Protein AF-0000000074486900 (afdb_homodimer)

Foldseek 3Di:
DPPPPQDDVVVLVVVLVVVVVVLVLVLLQLNDDLVNLVLNLLQADQQEWEAEQVGDIDDSVRSSVVSVVCSVPPHRANFKDKDWDDKDWPDDDSFKTKIWTWIWIDGPPDDDIWIKIKMWMWGAACVGPSRIHTRYMYIHTDDPVVVVVVD/DPPPDQDDVVVLVVVLVVVVVVLVLVLLQLNDDLVNLVLNLQQADQQEWEAEQVGDIDDSVRSSVVSVVCSVPPHRANFKDKDWDDKDWPDDDSFKTKIWTWIWIDGPPDDDIWIKIKMWMWGAACVGPSRIHTRYMYIHTDDPVVVVVPD

pLDDT: mean 90.7, std 12.16, range [39.34, 98.75]

Structure (mmCIF, N/CA/C/O backbone):
data_AF-0000000074486900-model_v1
#
loop_
_entity.id
_entity.type
_entity.pdbx_description
1 polymer 'SnoaL-like domain-containing protein'
#
loop_
_atom_site.group_PDB
_atom_site.id
_atom_site.type_symbol
_atom_site.label_atom_id
_atom_site.label_alt_id
_atom_site.label_comp_id
_atom_site.label_asym_id
_atom_site.label_entity_id
_atom_site.label_seq_id
_atom_site.pdbx_PDB_ins_code
_atom_site.Cartn_x
_atom_site.Cartn_y
_atom_site.Cartn_z
_atom_site.occupancy
_atom_site.B_iso_or_equiv
_atom_site.auth_seq_id
_atom_site.auth_comp_id
_atom_site.auth_asym_id
_atom_site.auth_atom_id
_atom_site.pdbx_PDB_model_num
ATOM 1 N N . MET A 1 1 ? 38.562 15.047 12.625 1 39.34 1 MET A N 1
ATOM 2 C CA . MET A 1 1 ? 37.531 15.008 11.578 1 39.34 1 MET A CA 1
ATOM 3 C C . MET A 1 1 ? 36.188 14.57 12.148 1 39.34 1 MET A C 1
ATOM 5 O O . MET A 1 1 ? 36.094 13.5 12.758 1 39.34 1 MET A O 1
ATOM 9 N N . THR A 1 2 ? 35.344 15.367 12.789 1 49.06 2 THR A N 1
ATOM 10 C CA . THR A 1 2 ? 34.125 15.062 13.531 1 49.06 2 THR A CA 1
ATOM 11 C C . THR A 1 2 ? 33.219 14.141 12.727 1 49.06 2 THR A C 1
ATOM 13 O O . THR A 1 2 ? 32.875 14.453 11.586 1 49.06 2 THR A O 1
ATOM 16 N N . THR A 1 3 ? 33.344 12.906 12.758 1 55.06 3 THR A N 1
ATOM 17 C CA . THR A 1 3 ? 32.688 11.906 11.953 1 55.06 3 THR A CA 1
ATOM 18 C C . THR A 1 3 ? 31.156 12.117 11.992 1 55.06 3 THR A C 1
ATOM 20 O O . THR A 1 3 ? 30.562 12.109 13.062 1 55.06 3 THR A O 1
ATOM 23 N N . ALA A 1 4 ? 30.625 12.992 11.172 1 65.25 4 ALA A N 1
ATOM 24 C CA . ALA A 1 4 ? 29.219 13.344 11.062 1 65.25 4 ALA A CA 1
ATOM 25 C C . ALA A 1 4 ? 28.328 12.109 11.227 1 65.25 4 ALA A C 1
ATOM 27 O O . ALA A 1 4 ? 28.703 11.008 10.812 1 65.25 4 ALA A O 1
ATOM 28 N N . LYS A 1 5 ? 27.578 12.078 12.203 1 76.5 5 LYS A N 1
ATOM 29 C CA . LYS A 1 5 ? 26.641 10.992 12.484 1 76.5 5 LYS A CA 1
ATOM 30 C C . LYS A 1 5 ? 25.938 10.539 11.211 1 76.5 5 LYS A C 1
ATOM 32 O O . LYS A 1 5 ? 25.484 11.367 10.414 1 76.5 5 LYS A O 1
ATOM 37 N N . PRO A 1 6 ? 26.125 9.219 10.891 1 88.25 6 PRO A N 1
ATOM 38 C CA . PRO A 1 6 ? 25.453 8.734 9.68 1 88.25 6 PRO A CA 1
ATOM 39 C C . PRO A 1 6 ? 23.984 9.18 9.609 1 88.25 6 PRO A C 1
ATOM 41 O O . PRO A 1 6 ? 23.344 9.367 10.641 1 88.25 6 PRO A O 1
ATOM 44 N N . PHE A 1 7 ? 23.594 9.602 8.492 1 94.81 7 PHE A N 1
ATOM 45 C CA . PHE A 1 7 ? 22.219 10.008 8.266 1 94.81 7 PHE A CA 1
ATOM 46 C C . PHE A 1 7 ? 21.25 8.891 8.664 1 94.81 7 PHE A C 1
ATOM 48 O O . PHE A 1 7 ? 21.391 7.762 8.195 1 94.81 7 PHE A O 1
ATOM 55 N N . ASP A 1 8 ? 20.344 9.117 9.602 1 97.38 8 ASP A N 1
ATOM 56 C CA . ASP A 1 8 ? 19.312 8.18 10.039 1 97.38 8 ASP A CA 1
ATOM 57 C C . ASP A 1 8 ? 18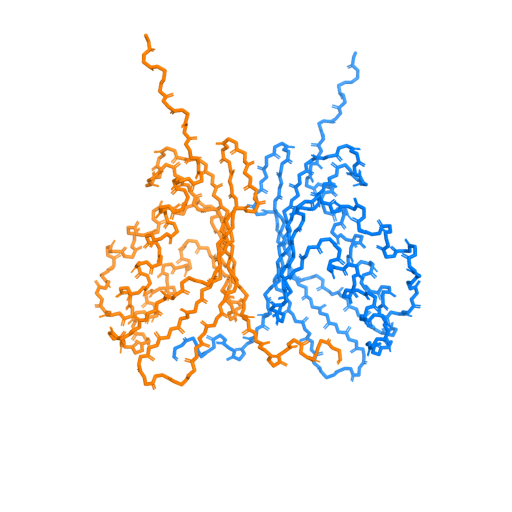.031 8.336 9.227 1 97.38 8 ASP A C 1
ATOM 59 O O . ASP A 1 8 ? 17.156 9.125 9.586 1 97.38 8 ASP A O 1
ATOM 63 N N . ILE A 1 9 ? 17.922 7.605 8.219 1 97.94 9 ILE A N 1
ATOM 64 C CA . ILE A 1 9 ? 16.844 7.77 7.258 1 97.94 9 ILE A CA 1
ATOM 65 C C . ILE A 1 9 ? 15.508 7.457 7.93 1 97.94 9 ILE A C 1
ATOM 67 O O . ILE A 1 9 ? 14.484 8.07 7.609 1 97.94 9 ILE A O 1
ATOM 71 N N . VAL A 1 10 ? 15.461 6.543 8.875 1 98.44 10 VAL A N 1
ATOM 72 C CA . VAL A 1 10 ? 14.227 6.148 9.539 1 98.44 10 VAL A CA 1
ATOM 73 C C . VAL A 1 10 ? 13.734 7.285 10.43 1 98.44 10 VAL A C 1
ATOM 75 O O . VAL A 1 10 ? 12.547 7.621 10.422 1 98.44 10 VAL A O 1
ATOM 78 N N . ALA A 1 11 ? 14.633 7.875 11.102 1 98.44 11 ALA A N 1
ATOM 79 C CA . ALA A 1 11 ? 14.258 9 11.953 1 98.44 11 ALA A CA 1
ATOM 80 C C . ALA A 1 11 ? 13.727 10.164 11.125 1 98.44 11 ALA A C 1
ATOM 82 O O . ALA A 1 11 ? 12.734 10.797 11.492 1 98.44 11 ALA A O 1
ATOM 83 N N . ALA A 1 12 ? 14.383 10.422 10.055 1 98.62 12 ALA A N 1
ATOM 84 C CA . ALA A 1 12 ? 13.961 11.508 9.172 1 98.62 12 ALA A CA 1
ATOM 85 C C . ALA A 1 12 ? 12.594 11.219 8.555 1 98.62 12 ALA A C 1
ATOM 87 O O . ALA A 1 12 ? 11.734 12.102 8.5 1 98.62 12 ALA A O 1
ATOM 88 N N . ALA A 1 13 ? 12.414 9.992 8.102 1 98.69 13 ALA A N 1
ATOM 89 C CA . ALA A 1 13 ? 11.148 9.57 7.508 1 98.69 13 ALA A CA 1
ATOM 90 C C . ALA A 1 13 ? 10.008 9.648 8.523 1 98.69 13 ALA A C 1
ATOM 92 O O . ALA A 1 13 ? 8.914 10.109 8.195 1 98.69 13 ALA A O 1
ATOM 93 N N . ARG A 1 14 ? 10.289 9.188 9.719 1 98.75 14 ARG A N 1
ATOM 94 C CA . ARG A 1 14 ? 9.281 9.203 10.773 1 98.75 14 ARG A CA 1
ATOM 95 C C . ARG A 1 14 ? 8.875 10.633 11.117 1 98.75 14 ARG A C 1
ATOM 97 O O . ARG A 1 14 ? 7.691 10.914 11.305 1 98.75 14 ARG A O 1
ATOM 104 N N . LYS A 1 15 ? 9.836 11.453 11.172 1 98.62 15 LYS A N 1
ATOM 105 C CA . LYS A 1 15 ? 9.562 12.867 11.398 1 98.62 15 LYS A CA 1
ATOM 106 C C . LYS A 1 15 ? 8.633 13.43 10.328 1 98.62 15 LYS A C 1
ATOM 108 O O . LYS A 1 15 ? 7.664 14.125 10.641 1 98.62 15 LYS A O 1
ATOM 113 N N . ASP A 1 16 ? 8.938 13.148 9.125 1 98.56 16 ASP A N 1
ATOM 114 C CA . ASP A 1 16 ? 8.102 13.602 8.023 1 98.56 16 ASP A CA 1
ATOM 115 C C . ASP A 1 16 ? 6.684 13.039 8.133 1 98.56 16 ASP A C 1
ATOM 117 O O . ASP A 1 16 ? 5.703 13.766 7.957 1 98.56 16 ASP A O 1
ATOM 121 N N . GLN A 1 17 ? 6.555 11.766 8.422 1 98.56 17 GLN A N 1
ATOM 122 C CA . GLN A 1 17 ? 5.258 11.109 8.547 1 98.56 17 GLN A CA 1
ATOM 123 C C . GLN A 1 17 ? 4.406 11.766 9.625 1 98.56 17 GLN A C 1
ATOM 125 O O . GLN A 1 17 ? 3.211 11.992 9.43 1 98.56 17 GLN A O 1
ATOM 130 N N . LEU A 1 18 ? 4.992 12.055 10.711 1 98.38 18 LEU A N 1
ATOM 131 C CA . LEU A 1 18 ? 4.258 12.648 11.82 1 98.38 18 LEU A CA 1
ATOM 132 C C . LEU A 1 18 ? 3.854 14.086 11.484 1 98.38 18 LEU A C 1
ATOM 134 O O . LEU A 1 18 ? 2.771 14.531 11.875 1 98.38 18 LEU A O 1
ATOM 138 N N . LYS A 1 19 ? 4.711 14.797 10.766 1 97.62 19 LYS A N 1
ATOM 139 C CA . LYS A 1 19 ? 4.34 16.125 10.281 1 97.62 19 LYS A CA 1
ATOM 140 C C . LYS A 1 19 ? 3.129 16.047 9.359 1 97.62 19 LYS A C 1
ATOM 142 O O . LYS A 1 19 ? 2.238 16.891 9.422 1 97.62 19 LYS A O 1
ATOM 147 N N . MET A 1 20 ? 3.117 15.031 8.523 1 97.12 20 MET A N 1
ATOM 148 C CA . MET A 1 20 ? 1.999 14.867 7.598 1 97.12 20 MET A CA 1
ATOM 149 C C . MET A 1 20 ? 0.714 14.539 8.352 1 97.12 20 MET A C 1
ATOM 151 O O . MET A 1 20 ? -0.356 15.047 8.008 1 97.12 20 MET A O 1
ATOM 155 N N . ARG A 1 21 ? 0.861 13.758 9.367 1 96.88 21 ARG A N 1
ATOM 156 C CA . ARG A 1 21 ? -0.286 13.492 10.227 1 96.88 21 ARG A CA 1
ATOM 157 C C . ARG A 1 21 ? -0.834 14.781 10.828 1 96.88 21 ARG A C 1
ATOM 159 O O . ARG A 1 21 ? -2.039 15.039 10.766 1 96.88 21 ARG A O 1
ATOM 166 N N . ASP A 1 22 ? 0.027 15.547 11.359 1 95.81 22 ASP A N 1
ATOM 167 C CA . ASP A 1 22 ? -0.373 16.812 11.961 1 95.81 22 ASP A CA 1
ATOM 168 C C . ASP A 1 22 ? -0.986 17.75 10.922 1 95.81 22 ASP A C 1
ATOM 170 O O . ASP A 1 22 ? -1.922 18.484 11.227 1 95.81 22 ASP A O 1
ATOM 174 N N . PHE A 1 23 ? -0.41 17.719 9.781 1 96.69 23 PHE A N 1
ATOM 175 C CA . PHE A 1 23 ? -0.96 18.5 8.688 1 96.69 23 PHE A CA 1
ATOM 176 C C . PHE A 1 23 ? -2.422 18.156 8.445 1 96.69 23 PHE A C 1
ATOM 178 O O . PHE A 1 23 ? -3.279 19.031 8.375 1 96.69 23 PHE A O 1
ATOM 185 N N . TYR A 1 24 ? -2.762 16.875 8.328 1 94.69 24 TYR A N 1
ATOM 186 C CA . TYR A 1 24 ? -4.133 16.469 8.055 1 94.69 24 TYR A CA 1
ATOM 187 C C . TYR A 1 24 ? -5.051 16.797 9.219 1 94.69 24 TYR A C 1
ATOM 189 O O . TYR A 1 24 ? -6.207 17.172 9.023 1 94.69 24 TYR A O 1
ATOM 197 N N . LEU A 1 25 ? -4.566 16.609 10.422 1 93.69 25 LEU A N 1
ATOM 198 C CA . LEU A 1 25 ? -5.363 17.016 11.578 1 93.69 25 LEU A CA 1
ATOM 199 C C . LEU A 1 25 ? -5.695 18.5 11.516 1 93.69 25 LEU A C 1
ATOM 201 O O . LEU A 1 25 ? -6.82 18.906 11.812 1 93.69 25 LEU A O 1
ATOM 205 N N . GLY A 1 26 ? -4.711 19.312 11.102 1 93.38 26 GLY A N 1
ATOM 206 C CA . GLY A 1 26 ? -4.93 20.734 10.938 1 93.38 26 GLY A CA 1
ATOM 207 C C . GLY A 1 26 ? -5.902 21.062 9.82 1 93.38 26 GLY A C 1
ATOM 208 O O . GLY A 1 26 ? -6.648 22.047 9.906 1 93.38 26 GLY A O 1
ATOM 209 N N . LEU A 1 27 ? -5.867 20.25 8.766 1 92.31 27 LEU A N 1
ATOM 210 C CA . LEU A 1 27 ? -6.77 20.453 7.637 1 92.31 27 LEU A CA 1
ATOM 211 C C . LEU A 1 27 ? -8.227 20.375 8.086 1 92.31 27 LEU A C 1
ATOM 213 O O . LEU A 1 27 ? -9.039 21.234 7.727 1 92.31 27 LEU A O 1
ATOM 217 N N . PHE A 1 28 ? -8.516 19.422 8.938 1 86.69 28 PHE A N 1
ATOM 218 C CA . PHE A 1 28 ? -9.883 19.219 9.414 1 86.69 28 PHE A CA 1
ATOM 219 C C . PHE A 1 28 ? -10.273 20.297 10.414 1 86.69 28 PHE A C 1
ATOM 221 O O . PHE A 1 28 ? -11.461 20.531 10.648 1 86.69 28 PHE A O 1
ATOM 228 N N . LYS A 1 29 ? -9.305 20.938 10.945 1 85.56 29 LYS A N 1
ATOM 229 C CA . LYS A 1 29 ? -9.586 22.016 11.891 1 85.56 29 LYS A CA 1
ATOM 230 C C . LYS A 1 29 ? -9.734 23.344 11.172 1 85.56 29 LYS A C 1
ATOM 232 O O . LYS A 1 29 ? -10.094 24.344 11.789 1 85.56 29 LYS A O 1
ATOM 237 N N . GLY A 1 30 ? -9.484 23.391 9.82 1 81.31 30 GLY A N 1
ATOM 238 C CA . GLY A 1 30 ? -9.719 24.578 9.008 1 81.31 30 GLY A CA 1
ATOM 239 C C . GLY A 1 30 ? -8.586 25.578 9.078 1 81.31 30 GLY A C 1
ATOM 240 O O . GLY A 1 30 ? -8.781 26.766 8.781 1 81.31 30 GLY A O 1
ATOM 241 N N . VAL A 1 31 ? -7.383 25.125 9.344 1 78.31 31 VAL A N 1
ATOM 242 C CA . VAL A 1 31 ? -6.324 26.094 9.609 1 78.31 31 VAL A CA 1
ATOM 243 C C . VAL A 1 31 ? -5.367 26.156 8.414 1 78.31 31 VAL A C 1
ATOM 245 O O . VAL A 1 31 ? -4.387 26.891 8.43 1 78.31 31 VAL A O 1
ATOM 248 N N . HIS A 1 32 ? -5.738 25.562 7.266 1 86.12 32 HIS A N 1
ATOM 249 C CA . HIS A 1 32 ? -4.723 25.438 6.227 1 86.12 32 HIS A CA 1
ATOM 250 C C . HIS A 1 32 ? -4.988 26.406 5.074 1 86.12 32 HIS A C 1
ATOM 252 O O . HIS A 1 32 ? -5.977 26.25 4.352 1 86.12 32 HIS A O 1
ATOM 258 N N . SER A 1 33 ? -4.047 27.359 4.988 1 93.25 33 SER A N 1
ATOM 259 C CA . SER A 1 33 ? -4.012 28.188 3.785 1 93.25 33 SER A CA 1
ATOM 260 C C . SER A 1 33 ? -3.396 27.422 2.611 1 93.25 33 SER A C 1
ATOM 262 O O . SER A 1 33 ? -2.904 26.312 2.777 1 93.25 33 SER A O 1
ATOM 264 N N . ASP A 1 34 ? -3.404 28.047 1.409 1 95.19 34 ASP A N 1
ATOM 265 C CA . ASP A 1 34 ? -2.75 27.453 0.243 1 95.19 34 ASP A CA 1
ATOM 266 C C . ASP A 1 34 ? -1.25 27.297 0.481 1 95.19 34 ASP A C 1
ATOM 268 O O . ASP A 1 34 ? -0.655 26.297 0.055 1 95.19 34 ASP A O 1
ATOM 272 N N . GLU A 1 35 ? -0.706 28.234 1.159 1 96.06 35 GLU A N 1
ATOM 273 C CA . GLU A 1 35 ? 0.729 28.188 1.43 1 96.06 35 GLU A CA 1
ATOM 274 C C . GLU A 1 35 ? 1.095 27 2.303 1 96.06 35 GLU A C 1
ATOM 276 O O . GLU A 1 35 ? 2.139 26.375 2.104 1 96.06 35 GLU A O 1
ATOM 281 N N . VAL A 1 36 ? 0.256 26.734 3.293 1 96.31 36 VAL A N 1
ATOM 282 C CA . VAL A 1 36 ? 0.497 25.594 4.184 1 96.31 36 VAL A CA 1
ATOM 283 C C . VAL A 1 36 ? 0.421 24.297 3.395 1 96.31 36 VAL A C 1
ATOM 285 O O . VAL A 1 36 ? 1.237 23.391 3.596 1 96.31 36 VAL A O 1
ATOM 288 N N . ILE A 1 37 ? -0.511 24.203 2.453 1 97.38 37 ILE A N 1
ATOM 289 C CA . ILE A 1 37 ? -0.686 23.016 1.629 1 97.38 37 ILE A CA 1
ATOM 290 C C . ILE A 1 37 ? 0.529 22.828 0.721 1 97.38 37 ILE A C 1
ATOM 292 O O . ILE A 1 37 ? 1.08 21.734 0.624 1 97.38 37 ILE A O 1
ATOM 296 N N . LEU A 1 38 ? 0.959 23.891 0.077 1 97.31 38 LEU A N 1
ATOM 297 C CA . LEU A 1 38 ? 2.098 23.828 -0.832 1 97.31 38 LEU A CA 1
ATOM 298 C C . LEU A 1 38 ? 3.379 23.484 -0.078 1 97.31 38 LEU A C 1
ATOM 300 O O . LEU A 1 38 ? 4.23 22.766 -0.594 1 97.31 38 LEU A O 1
ATOM 304 N N . GLU A 1 39 ? 3.502 24.031 1.141 1 96.81 39 GLU A N 1
ATOM 305 C CA . GLU A 1 39 ? 4.668 23.719 1.964 1 96.81 39 GLU A CA 1
ATOM 306 C C . GLU A 1 39 ? 4.723 22.234 2.293 1 96.81 39 GLU A C 1
ATOM 308 O O . GLU A 1 39 ? 5.793 21.625 2.23 1 96.81 39 GLU A O 1
ATOM 313 N N . ALA A 1 40 ? 3.605 21.641 2.656 1 97.38 40 ALA A N 1
ATOM 314 C CA . ALA A 1 40 ? 3.547 20.219 2.969 1 97.38 40 ALA A CA 1
ATOM 315 C C . ALA A 1 40 ? 3.916 19.375 1.752 1 97.38 40 ALA A C 1
ATOM 317 O O . ALA A 1 40 ? 4.559 18.328 1.885 1 97.38 40 ALA A O 1
ATOM 318 N N . ALA A 1 41 ? 3.592 19.844 0.547 1 98 41 ALA A N 1
ATOM 319 C CA . ALA A 1 41 ? 3.818 19.078 -0.682 1 98 41 ALA A CA 1
ATOM 320 C C . ALA A 1 41 ? 5.297 19.078 -1.058 1 98 41 ALA A C 1
ATOM 322 O O . ALA A 1 41 ? 5.727 18.297 -1.909 1 98 41 ALA A O 1
ATOM 323 N N . LYS A 1 42 ? 6.125 19.906 -0.409 1 97.88 42 LYS A N 1
ATOM 324 C CA . LYS A 1 42 ? 7.543 20.016 -0.745 1 97.88 42 LYS A CA 1
ATOM 325 C C . LYS A 1 42 ? 8.289 18.719 -0.415 1 97.88 42 LYS A C 1
ATOM 327 O O . LYS A 1 42 ? 9.375 18.484 -0.94 1 97.88 42 LYS A O 1
ATOM 332 N N . THR A 1 43 ? 7.723 17.953 0.455 1 98.19 43 THR A N 1
ATOM 333 C CA . THR A 1 43 ? 8.391 16.719 0.843 1 98.19 43 THR A CA 1
ATOM 334 C C . THR A 1 43 ? 8.289 15.68 -0.268 1 98.19 43 THR A C 1
ATOM 336 O O . THR A 1 43 ? 9.039 14.703 -0.279 1 98.19 43 THR A O 1
ATOM 339 N N . PHE A 1 44 ? 7.402 15.859 -1.243 1 98.56 44 PHE A N 1
ATOM 340 C CA . PHE A 1 44 ? 7.148 14.828 -2.246 1 98.56 44 PHE A CA 1
ATOM 341 C C . PHE A 1 44 ? 8.289 14.758 -3.252 1 98.56 44 PHE A C 1
ATOM 343 O O . PHE A 1 44 ? 8.836 15.789 -3.656 1 98.56 44 PHE A O 1
ATOM 350 N N . ALA A 1 45 ? 8.648 13.578 -3.584 1 97.94 45 ALA A N 1
ATOM 351 C CA . ALA A 1 45 ? 9.516 13.375 -4.746 1 97.94 45 ALA A CA 1
ATOM 352 C C . ALA A 1 45 ? 8.805 13.805 -6.031 1 97.94 45 ALA A C 1
ATOM 354 O O . ALA A 1 45 ? 7.574 13.875 -6.078 1 97.94 45 ALA A O 1
ATOM 355 N N . PRO A 1 46 ? 9.555 14.164 -7.121 1 95.19 46 PRO A N 1
ATOM 356 C CA . PRO A 1 46 ? 8.938 14.57 -8.391 1 95.19 46 PRO A CA 1
ATOM 357 C C . PRO A 1 46 ? 7.969 13.523 -8.93 1 95.19 46 PRO A C 1
ATOM 359 O O . PRO A 1 46 ? 6.965 13.875 -9.555 1 95.19 46 PRO A O 1
ATOM 362 N N . ASN A 1 47 ? 8.148 12.242 -8.695 1 93.94 47 ASN A N 1
ATOM 363 C CA . ASN A 1 47 ? 7.289 11.18 -9.203 1 93.94 47 ASN A CA 1
ATOM 364 C C . ASN A 1 47 ? 6.477 10.531 -8.086 1 93.94 47 ASN A C 1
ATOM 366 O O . ASN A 1 47 ? 6.199 9.328 -8.133 1 93.94 47 ASN A O 1
ATOM 370 N N . PHE A 1 48 ? 6.234 11.344 -7.09 1 97.75 48 PHE A N 1
ATOM 371 C CA . PHE A 1 48 ? 5.445 10.891 -5.953 1 97.75 48 PHE A CA 1
ATOM 372 C C . PHE A 1 48 ? 4.105 10.328 -6.41 1 97.75 48 PHE A C 1
ATOM 374 O O . PHE A 1 48 ? 3.494 10.852 -7.348 1 97.75 48 PHE A O 1
ATOM 381 N N . LYS A 1 49 ? 3.664 9.344 -5.754 1 97.62 49 LYS A N 1
ATOM 382 C CA . LYS A 1 49 ? 2.352 8.742 -5.965 1 97.62 49 LYS A CA 1
ATOM 383 C C . LYS A 1 49 ? 1.72 8.328 -4.637 1 97.62 49 LYS A C 1
ATOM 385 O O . LYS A 1 49 ? 2.4 7.793 -3.76 1 97.62 49 LYS A O 1
ATOM 390 N N . ALA A 1 50 ? 0.409 8.508 -4.543 1 97.88 50 ALA A N 1
ATOM 391 C CA . ALA A 1 50 ? -0.339 8.078 -3.363 1 97.88 50 ALA A CA 1
ATOM 392 C C . ALA A 1 50 ? -1.628 7.363 -3.758 1 97.88 50 ALA A C 1
ATOM 394 O O . ALA A 1 50 ? -2.279 7.738 -4.734 1 97.88 50 ALA A O 1
ATOM 395 N N . ILE A 1 51 ? -1.944 6.395 -3.029 1 96.75 51 ILE A N 1
ATOM 396 C CA . ILE A 1 51 ? -3.207 5.676 -3.146 1 96.75 51 ILE A CA 1
ATOM 397 C C . ILE A 1 51 ? -3.98 5.773 -1.833 1 96.75 51 ILE A C 1
ATOM 399 O O . ILE A 1 51 ? -3.545 5.246 -0.807 1 96.75 51 ILE A O 1
ATOM 403 N N . TYR A 1 52 ? -5.148 6.367 -1.909 1 94.31 52 TYR A N 1
ATOM 404 C CA . TYR A 1 52 ? -5.965 6.52 -0.709 1 94.31 52 TYR A CA 1
ATOM 405 C C . TYR A 1 52 ? -6.855 5.305 -0.495 1 94.31 52 TYR A C 1
ATOM 407 O O . TYR A 1 52 ? -7.102 4.535 -1.428 1 94.31 52 TYR A O 1
ATOM 415 N N . PHE A 1 53 ? -7.359 5.176 0.701 1 91.88 53 PHE A N 1
ATOM 416 C CA . PHE A 1 53 ? -8.094 3.98 1.097 1 91.88 53 PHE A CA 1
ATOM 417 C C . PHE A 1 53 ? -9.391 3.859 0.309 1 91.88 53 PHE A C 1
ATOM 419 O O . PHE A 1 53 ? -9.977 2.775 0.218 1 91.88 53 PHE A O 1
ATOM 426 N N . TRP A 1 54 ? -9.828 4.965 -0.257 1 85.69 54 TRP A N 1
ATOM 427 C CA . TRP A 1 54 ? -11.07 4.91 -1.02 1 85.69 54 TRP A CA 1
ATOM 428 C C . TRP A 1 54 ? -10.789 4.699 -2.504 1 85.69 54 TRP A C 1
ATOM 430 O O . TRP A 1 54 ? -11.703 4.762 -3.33 1 85.69 54 TRP A O 1
ATOM 440 N N . GLY A 1 55 ? -9.516 4.617 -2.879 1 87.94 55 GLY A N 1
ATOM 441 C CA . GLY A 1 55 ? -9.195 4.125 -4.207 1 87.94 55 GLY A CA 1
ATOM 442 C C . GLY A 1 55 ? -8.625 5.195 -5.121 1 87.94 55 GLY A C 1
ATOM 443 O O . GLY A 1 55 ? -8.117 4.891 -6.203 1 87.94 55 GLY A O 1
ATOM 444 N N . ASP A 1 56 ? -8.562 6.488 -4.777 1 90.25 56 ASP A N 1
ATOM 445 C CA . ASP A 1 56 ? -7.945 7.523 -5.602 1 90.25 56 ASP A CA 1
ATOM 446 C C . ASP A 1 56 ? -6.434 7.324 -5.688 1 90.25 56 ASP A C 1
ATOM 448 O O . ASP A 1 56 ? -5.781 7.02 -4.688 1 90.25 56 ASP A O 1
ATOM 452 N N . VAL A 1 57 ? -5.973 7.457 -6.875 1 95.06 57 VAL A N 1
ATOM 453 C CA . VAL A 1 57 ? -4.535 7.496 -7.129 1 95.06 57 VAL A CA 1
ATOM 454 C C . VAL A 1 57 ? -4.129 8.898 -7.574 1 95.06 57 VAL A C 1
ATOM 456 O O . VAL A 1 57 ? -4.672 9.43 -8.547 1 95.06 57 VAL A O 1
ATOM 459 N N . VAL A 1 58 ? -3.133 9.492 -6.836 1 96.12 58 VAL A N 1
ATOM 460 C CA . VAL A 1 58 ? -2.787 10.875 -7.176 1 96.12 58 VAL A CA 1
ATOM 461 C C . VAL A 1 58 ? -1.269 11.031 -7.211 1 96.12 58 VAL A C 1
ATOM 463 O O . VAL A 1 58 ? -0.547 10.312 -6.516 1 96.12 58 VAL A O 1
ATOM 466 N N . ASP A 1 59 ? -0.866 11.977 -8.039 1 97.5 59 ASP A N 1
ATOM 467 C CA . ASP A 1 59 ? 0.5 12.484 -7.977 1 97.5 59 ASP A CA 1
ATOM 468 C C . ASP A 1 59 ? 0.566 13.766 -7.148 1 97.5 59 ASP A C 1
ATOM 470 O O . ASP A 1 59 ? -0.385 14.109 -6.445 1 97.5 59 ASP A O 1
ATOM 474 N N . GLY A 1 60 ? 1.704 14.43 -7.172 1 97.75 60 GLY A N 1
ATOM 475 C CA . GLY A 1 60 ? 1.878 15.625 -6.367 1 97.75 60 GLY A CA 1
ATOM 476 C C . GLY A 1 60 ? 0.836 16.688 -6.652 1 97.75 60 GLY A C 1
ATOM 477 O O . GLY A 1 60 ? 0.244 17.25 -5.727 1 97.75 60 GLY A O 1
ATOM 478 N N . ALA A 1 61 ? 0.624 17 -7.914 1 97.75 61 ALA A N 1
ATOM 479 C CA . ALA A 1 61 ? -0.367 18 -8.297 1 97.75 61 ALA A CA 1
ATOM 480 C C . ALA A 1 61 ? -1.772 17.562 -7.895 1 97.75 61 ALA A C 1
ATOM 482 O O . ALA A 1 61 ? -2.557 18.359 -7.379 1 97.75 61 ALA A O 1
ATOM 483 N N . GLY A 1 62 ? -2.045 16.312 -8.133 1 97.06 62 GLY A N 1
ATOM 484 C CA . GLY A 1 62 ? -3.332 15.773 -7.73 1 97.06 62 GLY A CA 1
ATOM 485 C C . GLY A 1 62 ? -3.555 15.82 -6.23 1 97.06 62 GLY A C 1
ATOM 486 O O . GLY A 1 62 ? -4.672 16.078 -5.773 1 97.06 62 GLY A O 1
ATOM 487 N N . TRP A 1 63 ? -2.547 15.555 -5.5 1 97.44 63 TRP A N 1
ATOM 488 C CA . TRP A 1 63 ? -2.637 15.641 -4.047 1 97.44 63 TRP A CA 1
ATOM 489 C C . TRP A 1 63 ? -3.01 17.047 -3.605 1 97.44 63 TRP A C 1
ATOM 491 O O . TRP A 1 63 ? -3.881 17.234 -2.752 1 97.44 63 TRP A O 1
ATOM 501 N N . ILE A 1 64 ? -2.344 18.031 -4.164 1 97.25 64 ILE A N 1
ATOM 502 C CA . ILE A 1 64 ? -2.611 19.422 -3.826 1 97.25 64 ILE A CA 1
ATOM 503 C C . ILE A 1 64 ? -4.07 19.75 -4.133 1 97.25 64 ILE A C 1
ATOM 505 O O . ILE A 1 64 ? -4.773 20.328 -3.293 1 97.25 64 ILE A O 1
ATOM 509 N N . GLU A 1 65 ? -4.488 19.312 -5.258 1 96.19 65 GLU A N 1
ATOM 510 C CA . GLU A 1 65 ? -5.859 19.594 -5.672 1 96.19 65 GLU A CA 1
ATOM 511 C C . GLU A 1 65 ? -6.863 18.922 -4.746 1 96.19 65 GLU A C 1
ATOM 513 O O . GLU A 1 65 ? -7.848 19.531 -4.328 1 96.19 65 GLU A O 1
ATOM 518 N N . LYS A 1 66 ? -6.637 17.703 -4.508 1 93.38 66 LYS A N 1
ATOM 519 C CA . LYS A 1 66 ? -7.535 16.953 -3.635 1 93.38 66 LYS A CA 1
ATOM 520 C C . LYS A 1 66 ? -7.555 17.547 -2.227 1 93.38 66 LYS A C 1
ATOM 522 O O . LYS A 1 66 ? -8.602 17.594 -1.583 1 93.38 66 LYS A O 1
ATOM 527 N N . THR A 1 67 ? -6.426 17.875 -1.738 1 94.5 67 THR A N 1
ATOM 528 C CA . THR A 1 67 ? -6.32 18.469 -0.412 1 94.5 67 THR A CA 1
ATOM 529 C C . THR A 1 67 ? -7.105 19.781 -0.342 1 94.5 67 THR A C 1
ATOM 531 O O . THR A 1 67 ? -7.844 20.016 0.614 1 94.5 67 THR A O 1
ATOM 534 N N . LYS A 1 68 ? -6.973 20.594 -1.331 1 94.19 68 LYS A N 1
ATOM 535 C CA . LYS A 1 68 ? -7.75 21.828 -1.388 1 94.19 68 LYS A CA 1
ATOM 536 C C . LYS A 1 68 ? -9.242 21.547 -1.442 1 94.19 68 LYS A C 1
ATOM 538 O O . LYS A 1 68 ? -10.039 22.219 -0.78 1 94.19 68 LYS A O 1
ATOM 543 N N . TRP A 1 69 ? -9.586 20.594 -2.215 1 91.06 69 TRP A N 1
ATOM 544 C CA . TRP A 1 69 ? -10.984 20.188 -2.307 1 91.06 69 TRP A CA 1
ATOM 545 C C . TRP A 1 69 ? -11.508 19.75 -0.945 1 91.06 69 TRP A C 1
ATOM 547 O O . TRP A 1 69 ? -12.602 20.156 -0.536 1 91.06 69 TRP A O 1
ATOM 557 N N . MET A 1 70 ? -10.734 18.938 -0.264 1 89.62 70 MET A N 1
ATOM 558 C CA . MET A 1 70 ? -11.133 18.453 1.057 1 89.62 70 MET A CA 1
ATOM 559 C C . MET A 1 70 ? -11.32 19.625 2.021 1 89.62 70 MET A C 1
ATOM 561 O O . MET A 1 70 ? -12.289 19.656 2.787 1 89.62 70 MET A O 1
ATOM 565 N N . ARG A 1 71 ? -10.422 20.484 2.006 1 90.94 71 ARG A N 1
ATOM 566 C CA . ARG A 1 71 ? -10.523 21.672 2.857 1 90.94 71 ARG A CA 1
ATOM 567 C C . ARG A 1 71 ? -11.836 22.406 2.625 1 90.94 71 ARG A C 1
ATOM 569 O O . ARG A 1 71 ? -12.469 22.875 3.574 1 90.94 71 ARG A O 1
ATOM 576 N N . GLU A 1 72 ? -12.25 22.438 1.439 1 90.06 72 GLU A N 1
ATOM 577 C CA . GLU A 1 72 ? -13.406 23.234 1.06 1 90.06 72 GLU A CA 1
ATOM 578 C C . GLU A 1 72 ? -14.703 22.469 1.254 1 90.06 72 GLU A C 1
ATOM 580 O O . GLU A 1 72 ? -15.758 23.062 1.497 1 90.06 72 GLU A O 1
ATOM 585 N N . ASN A 1 73 ? -14.617 21.141 1.209 1 87.25 73 ASN A N 1
ATOM 586 C CA . ASN A 1 73 ? -15.859 20.375 1.091 1 87.25 73 ASN A CA 1
ATOM 587 C C . ASN A 1 73 ? -16.094 19.5 2.311 1 87.25 73 ASN A C 1
ATOM 589 O O . ASN A 1 73 ? -17.219 19.047 2.545 1 87.25 73 ASN A O 1
ATOM 593 N N . CYS A 1 74 ? -15.078 19.281 3.008 1 83.56 74 CYS A N 1
ATOM 594 C CA . CYS A 1 74 ? -15.25 18.469 4.211 1 83.56 74 CYS A CA 1
ATOM 595 C C . CYS A 1 74 ? -15.586 19.344 5.41 1 83.56 74 CYS A C 1
ATOM 597 O O . CYS A 1 74 ? -15.055 20.453 5.551 1 83.56 74 CYS A O 1
ATOM 599 N N . PRO A 1 75 ? -16.547 18.812 6.223 1 82.25 75 PRO A N 1
ATOM 600 C CA . PRO A 1 75 ? -16.859 19.578 7.426 1 82.25 75 PRO A CA 1
ATOM 601 C C . PRO A 1 75 ? -15.656 19.719 8.359 1 82.25 75 PRO A C 1
ATOM 603 O O . PRO A 1 75 ? -14.867 18.781 8.516 1 82.25 75 PRO A O 1
ATOM 606 N N . GLN A 1 76 ? -15.609 20.891 8.867 1 85.5 76 GLN A N 1
ATOM 607 C CA . GLN A 1 76 ? -14.594 21.094 9.891 1 85.5 76 GLN A CA 1
ATOM 608 C C . GLN A 1 76 ? -14.969 20.391 11.188 1 85.5 76 GLN A C 1
ATOM 610 O O . GLN A 1 76 ? -16.125 20.391 11.586 1 85.5 76 GLN A O 1
ATOM 615 N N . ASP A 1 77 ? -13.945 19.766 11.758 1 86.69 77 ASP A N 1
ATOM 616 C CA . ASP A 1 77 ? -14.133 19.031 13.016 1 86.69 77 ASP A CA 1
ATOM 617 C C . ASP A 1 77 ? -12.922 19.203 13.922 1 86.69 77 ASP A C 1
ATOM 619 O O . ASP A 1 77 ? -11.922 18.5 13.773 1 86.69 77 ASP A O 1
ATOM 623 N N . SER A 1 78 ? -13.094 20.031 14.93 1 87.5 78 SER A N 1
ATOM 624 C CA . SER A 1 78 ? -11.984 20.359 15.828 1 87.5 78 SER A CA 1
ATOM 625 C C . SER A 1 78 ? -11.703 19.219 16.797 1 87.5 78 SER A C 1
ATOM 627 O O . SER A 1 78 ? -10.672 19.203 17.469 1 87.5 78 SER A O 1
ATOM 629 N N . THR A 1 79 ? -12.555 18.219 16.75 1 89.75 79 THR A N 1
ATOM 630 C CA . THR A 1 79 ? -12.391 17.109 17.672 1 89.75 79 THR A CA 1
ATOM 631 C C . THR A 1 79 ? -11.641 15.953 17.016 1 89.75 79 THR A C 1
ATOM 633 O O . THR A 1 79 ? -11.336 14.945 17.656 1 89.75 79 THR A O 1
ATOM 636 N N . GLN A 1 80 ? -11.359 16.125 15.766 1 89.94 80 GLN A N 1
ATOM 637 C CA . GLN A 1 80 ? -10.672 15.062 15.031 1 89.94 80 GLN A CA 1
ATOM 638 C C . GLN A 1 80 ? -9.359 14.68 15.711 1 89.94 80 GLN A C 1
ATOM 640 O O . GLN A 1 80 ? -8.586 15.555 16.109 1 89.94 80 GLN A O 1
ATOM 645 N N . LYS A 1 81 ? -9.195 13.406 15.836 1 93.31 81 LYS A N 1
ATOM 646 C CA . LYS A 1 81 ? -7.949 12.875 16.391 1 93.31 81 LYS A CA 1
ATOM 647 C C . LYS A 1 81 ? -7.441 11.688 15.578 1 93.31 81 LYS A C 1
ATOM 649 O O . LYS A 1 81 ? -8.219 11.023 14.891 1 93.31 81 LYS A O 1
ATOM 654 N N . CYS A 1 82 ? -6.188 11.539 15.586 1 95.75 82 CYS A N 1
ATOM 655 C CA . CYS A 1 82 ? -5.508 10.383 15.016 1 95.75 82 CYS A CA 1
ATOM 656 C C . CYS A 1 82 ? -4.734 9.617 16.078 1 95.75 82 CYS A C 1
ATOM 658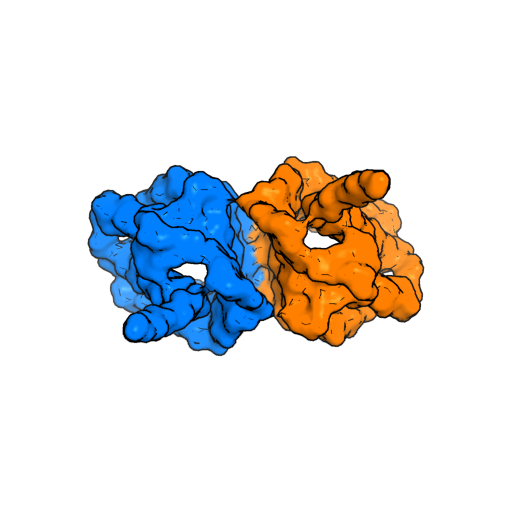 O O . CYS A 1 82 ? -3.875 10.18 16.75 1 95.75 82 CYS A O 1
ATOM 660 N N . ILE A 1 83 ? -5.062 8.344 16.266 1 96 83 ILE A N 1
ATOM 661 C CA . ILE A 1 83 ? -4.379 7.488 17.234 1 96 83 ILE A CA 1
ATOM 662 C C . ILE A 1 83 ? -3.564 6.426 16.5 1 96 83 ILE A C 1
ATOM 664 O O . ILE A 1 83 ? -4.102 5.68 15.68 1 96 83 ILE A O 1
ATOM 668 N N . GLU A 1 84 ? -2.262 6.438 16.797 1 97.94 84 GLU A N 1
ATOM 669 C CA . GLU A 1 84 ? -1.408 5.391 16.25 1 97.94 84 GLU A CA 1
ATOM 670 C C . GLU A 1 84 ? -1.646 4.059 16.953 1 97.94 84 GLU A C 1
ATOM 672 O O . GLU A 1 84 ? -1.532 3.967 18.172 1 97.94 84 GLU A O 1
ATOM 677 N N . LEU A 1 85 ? -1.95 3.094 16.203 1 97.31 85 LEU A N 1
ATOM 678 C CA . LEU A 1 85 ? -2.234 1.775 16.75 1 97.31 85 LEU A CA 1
ATOM 679 C C . LEU A 1 85 ? -1.036 0.847 16.578 1 97.31 85 LEU A C 1
ATOM 681 O O . LEU A 1 85 ? -0.819 -0.046 17.406 1 97.31 85 LEU A O 1
ATOM 685 N N . GLN A 1 86 ? -0.283 0.942 15.547 1 97.56 86 GLN A N 1
ATOM 686 C CA . GLN A 1 86 ? 0.9 0.147 15.234 1 97.56 86 GLN A CA 1
ATOM 687 C C . GLN A 1 86 ? 1.896 0.946 14.398 1 97.56 86 GLN A C 1
ATOM 689 O O . GLN A 1 86 ? 1.503 1.808 13.609 1 97.56 86 GLN A O 1
ATOM 694 N N . TYR A 1 87 ? 3.107 0.744 14.586 1 98.25 87 TYR A N 1
ATOM 695 C CA . TYR A 1 87 ? 4.195 1.309 13.797 1 98.25 87 TYR A CA 1
ATOM 696 C C . TYR A 1 87 ? 5.316 0.294 13.602 1 98.25 87 TYR A C 1
ATOM 698 O O . TYR A 1 87 ? 5.66 -0.44 14.531 1 98.25 87 TYR A O 1
ATOM 706 N N . GLU A 1 88 ? 5.824 0.251 12.391 1 97.56 88 GLU A N 1
ATOM 707 C CA . GLU A 1 88 ? 6.938 -0.642 12.094 1 97.56 88 GLU A CA 1
ATOM 708 C C . GLU A 1 88 ? 7.785 -0.1 10.945 1 97.56 88 GLU A C 1
ATOM 710 O O . GLU A 1 88 ? 7.254 0.489 10 1 97.56 88 GLU A O 1
ATOM 715 N N . VAL A 1 89 ? 9.047 -0.274 11.07 1 98.06 89 VAL A N 1
ATOM 716 C CA . VAL A 1 89 ? 9.914 -0.129 9.906 1 98.06 89 VAL A CA 1
ATOM 717 C C . VAL A 1 89 ? 9.898 -1.417 9.086 1 98.06 89 VAL A C 1
ATOM 719 O O . VAL A 1 89 ? 10.406 -2.451 9.531 1 98.06 89 VAL A O 1
ATOM 722 N N . VAL A 1 90 ? 9.367 -1.367 7.875 1 96.62 90 VAL A N 1
ATOM 723 C CA . VAL A 1 90 ? 9.219 -2.557 7.047 1 96.62 90 VAL A CA 1
ATOM 724 C C . VAL A 1 90 ? 10.578 -3.004 6.523 1 96.62 90 VAL A C 1
ATOM 726 O O . VAL A 1 90 ? 10.906 -4.191 6.566 1 96.62 90 VAL A O 1
ATOM 729 N N . TRP A 1 91 ? 11.328 -2.076 5.992 1 94.06 91 TRP A N 1
ATOM 730 C CA . TRP A 1 91 ? 12.703 -2.285 5.543 1 94.06 91 TRP A CA 1
ATOM 731 C C . TRP A 1 91 ? 13.43 -0.955 5.379 1 94.06 91 TRP A C 1
ATOM 733 O O . TRP A 1 91 ? 12.805 0.105 5.344 1 94.06 91 TRP A O 1
ATOM 743 N N . GLN A 1 92 ? 14.766 -1.059 5.379 1 95.5 92 GLN A N 1
ATOM 744 C CA . GLN A 1 92 ? 15.555 0.147 5.164 1 95.5 92 GLN A CA 1
ATOM 745 C C . GLN A 1 92 ? 16.906 -0.186 4.535 1 95.5 92 GLN A C 1
ATOM 747 O O . GLN A 1 92 ? 17.391 -1.312 4.664 1 95.5 92 GLN A O 1
ATOM 752 N N . THR A 1 93 ? 17.391 0.7 3.785 1 93.81 93 THR A N 1
ATOM 753 C CA . THR A 1 93 ? 18.797 0.821 3.406 1 93.81 93 THR A CA 1
ATOM 754 C C . THR A 1 93 ? 19.391 2.131 3.92 1 93.81 93 THR A C 1
ATOM 756 O O . THR A 1 93 ? 18.766 2.816 4.738 1 93.81 93 THR A O 1
ATOM 759 N N . GLU A 1 94 ? 20.531 2.443 3.443 1 94.31 94 GLU A N 1
ATOM 760 C CA . GLU A 1 94 ? 21.141 3.713 3.822 1 94.31 94 GLU A CA 1
ATOM 761 C C . GLU A 1 94 ? 20.344 4.895 3.271 1 94.31 94 GLU A C 1
ATOM 763 O O . GLU A 1 94 ? 20.281 5.949 3.904 1 94.31 94 GLU A O 1
ATOM 768 N N . ASP A 1 95 ? 19.625 4.625 2.137 1 95.88 95 ASP A N 1
ATOM 769 C CA . ASP A 1 95 ? 19.062 5.785 1.457 1 95.88 95 ASP A CA 1
ATOM 770 C C . ASP A 1 95 ? 17.562 5.633 1.271 1 95.88 95 ASP A C 1
ATOM 772 O O . ASP A 1 95 ? 16.906 6.527 0.736 1 95.88 95 ASP A O 1
ATOM 776 N N . HIS A 1 96 ? 17.031 4.457 1.639 1 97.06 96 HIS A N 1
ATOM 777 C CA . HIS A 1 96 ? 15.609 4.23 1.477 1 97.06 96 HIS A CA 1
ATOM 778 C C . HIS A 1 96 ? 15.016 3.547 2.705 1 97.06 96 HIS A C 1
ATOM 780 O O . HIS A 1 96 ? 15.711 2.807 3.404 1 97.06 96 HIS A O 1
ATOM 786 N N . CYS A 1 97 ? 13.797 3.809 2.91 1 97.75 97 CYS A N 1
ATOM 787 C CA . CYS A 1 97 ? 13.078 3.025 3.908 1 97.75 97 CYS A CA 1
ATOM 788 C C . CYS A 1 97 ? 11.586 3.008 3.617 1 97.75 97 CYS A C 1
ATOM 790 O O . CYS A 1 97 ? 11.086 3.84 2.855 1 97.75 97 CYS A O 1
ATOM 792 N N . GLN A 1 98 ? 10.984 2.072 4.133 1 98.25 98 GLN A N 1
ATOM 793 C CA . GLN A 1 98 ? 9.523 1.963 4.117 1 98.25 98 GLN A CA 1
ATOM 794 C C . GLN A 1 98 ? 8.969 1.842 5.535 1 98.25 98 GLN A C 1
ATOM 796 O O . GLN A 1 98 ? 9.445 1.024 6.324 1 98.25 98 GLN A O 1
ATOM 801 N N . LEU A 1 99 ? 8.008 2.67 5.801 1 98.69 99 LEU A N 1
ATOM 802 C CA . LEU A 1 99 ? 7.316 2.65 7.086 1 98.69 99 LEU A CA 1
ATOM 803 C C . LEU A 1 99 ? 5.906 2.086 6.934 1 98.69 99 LEU A C 1
ATOM 805 O O . LEU A 1 99 ? 5.242 2.326 5.922 1 98.69 99 LEU A O 1
ATOM 809 N N . PHE A 1 100 ? 5.531 1.371 7.938 1 98.38 100 PHE A N 1
ATOM 810 C CA . PHE A 1 100 ? 4.152 0.941 8.133 1 98.38 100 PHE A CA 1
ATOM 811 C C . PHE A 1 100 ? 3.561 1.573 9.383 1 98.38 100 PHE A C 1
ATOM 813 O O . PHE A 1 100 ? 4.219 1.641 10.422 1 98.38 100 PHE A O 1
ATOM 820 N N . PHE A 1 101 ? 2.357 2.053 9.258 1 98.31 101 PHE A N 1
ATOM 821 C CA . PHE A 1 101 ? 1.659 2.545 10.438 1 98.31 101 PHE A CA 1
ATOM 822 C C . PHE A 1 101 ? 0.155 2.346 10.305 1 98.31 101 PHE A C 1
ATOM 824 O O . PHE A 1 101 ? -0.414 2.59 9.234 1 98.31 101 PHE A O 1
ATOM 831 N N . LYS A 1 102 ? -0.402 1.851 11.398 1 97.44 102 LYS A N 1
ATOM 832 C CA . LYS A 1 102 ? -1.847 1.715 11.562 1 97.44 102 LYS A CA 1
ATOM 833 C C . LYS A 1 102 ? -2.41 2.83 12.438 1 97.44 102 LYS A C 1
ATOM 835 O O . LYS A 1 102 ? -1.929 3.057 13.547 1 97.44 102 LYS A O 1
ATOM 840 N N . GLU A 1 103 ? -3.4 3.439 11.891 1 96.62 103 GLU A N 1
ATOM 841 C CA . GLU A 1 103 ? -3.93 4.59 12.617 1 96.62 103 GLU A CA 1
ATOM 842 C C . GLU A 1 103 ? -5.457 4.59 12.609 1 96.62 103 GLU A C 1
ATOM 844 O O . GLU A 1 103 ? -6.078 4.152 11.648 1 96.62 103 GLU A O 1
ATOM 849 N N . SER A 1 104 ? -5.984 5.062 13.664 1 94.31 104 SER A N 1
ATOM 850 C CA . SER A 1 104 ? -7.418 5.312 13.797 1 94.31 104 SER A CA 1
ATOM 851 C C . SER A 1 104 ? -7.723 6.805 13.742 1 94.31 104 SER A C 1
ATOM 853 O O . SER A 1 104 ? -7.098 7.602 14.438 1 94.31 104 SER A O 1
ATOM 855 N N . TRP A 1 105 ? -8.688 7.082 12.875 1 92.25 105 TRP A N 1
ATOM 856 C CA . TRP A 1 105 ? -9.086 8.469 12.672 1 92.25 105 TRP A CA 1
ATOM 857 C C . TRP A 1 105 ? -10.539 8.688 13.078 1 92.25 105 TRP A C 1
ATOM 859 O O . TRP A 1 105 ? -11.422 7.914 12.688 1 92.25 105 TRP A O 1
ATOM 869 N N . GLY A 1 106 ? -10.766 9.688 13.922 1 88.5 106 GLY A N 1
ATOM 870 C CA . GLY A 1 106 ? -12.133 10 14.297 1 88.5 106 GLY A CA 1
ATOM 871 C C . GLY A 1 106 ? -12.25 11.227 15.18 1 88.5 106 GLY A C 1
ATOM 872 O O . GLY A 1 106 ? -11.242 11.766 15.641 1 88.5 106 GLY A O 1
ATOM 873 N N . GLY A 1 107 ? -13.492 11.688 15.188 1 83.88 107 GLY A N 1
ATOM 874 C CA . GLY A 1 107 ? -13.844 12.82 16.031 1 83.88 107 GLY A CA 1
ATOM 875 C C . GLY A 1 107 ? -15.047 12.562 16.906 1 83.88 107 GLY A C 1
ATOM 876 O O . GLY A 1 107 ? -15.688 11.516 16.797 1 83.88 107 GLY A O 1
ATOM 877 N N . GLU A 1 108 ? -15.148 13.5 17.75 1 78.5 108 GLU A N 1
ATOM 878 C CA . GLU A 1 108 ? -16.312 13.406 18.625 1 78.5 108 GLU A CA 1
ATOM 879 C C . GLU A 1 108 ? -17.609 13.523 17.812 1 78.5 108 GLU A C 1
ATOM 881 O O . GLU A 1 108 ? -17.719 14.352 16.906 1 78.5 108 GLU A O 1
ATOM 886 N N . GLY A 1 109 ? -18.531 12.633 18.062 1 69.88 109 GLY A N 1
ATOM 887 C CA . GLY A 1 109 ? -19.844 12.695 17.453 1 69.88 109 GLY A CA 1
ATOM 888 C C . GLY A 1 109 ? -19.875 12.039 16.078 1 69.88 109 GLY A C 1
ATOM 889 O O . GLY A 1 109 ? -20.938 11.977 15.445 1 69.88 109 GLY A O 1
ATOM 890 N N . GLN A 1 110 ? -18.75 11.797 15.516 1 69.12 110 GLN A N 1
ATOM 891 C CA . GLN A 1 110 ? -18.734 11.117 14.227 1 69.12 110 GLN A CA 1
ATOM 892 C C . GLN A 1 110 ? -19.219 9.672 14.359 1 69.12 110 GLN A C 1
ATOM 894 O O . GLN A 1 110 ? -19.062 9.055 15.414 1 69.12 110 GLN A O 1
ATOM 899 N N . ASP A 1 111 ? -19.875 9.344 13.25 1 69 111 ASP A N 1
ATOM 900 C CA . ASP A 1 111 ? -20.312 7.949 13.188 1 69 111 ASP A CA 1
ATOM 901 C C . ASP A 1 111 ? -19.156 7.043 12.75 1 69 111 ASP A C 1
ATOM 903 O O . ASP A 1 111 ? -18.828 6.984 11.57 1 69 111 ASP A O 1
ATOM 907 N N . GLY A 1 112 ? -18.531 6.543 13.664 1 77.06 112 GLY A N 1
ATOM 908 C CA . GLY A 1 112 ? -17.562 5.488 13.422 1 77.06 112 GLY A CA 1
ATOM 909 C C . GLY A 1 112 ? -16.125 6 13.344 1 77.06 112 GLY A C 1
ATOM 910 O O . GLY A 1 112 ? -15.891 7.207 13.43 1 77.06 112 GLY A O 1
ATOM 911 N N . VAL A 1 113 ? -15.203 5.086 13.43 1 86.81 113 VAL A N 1
ATOM 912 C CA . VAL A 1 113 ? -13.766 5.336 13.367 1 86.81 113 VAL A CA 1
ATOM 913 C C . VAL A 1 113 ? -13.188 4.695 12.102 1 86.81 113 VAL A C 1
ATOM 915 O O . VAL A 1 113 ? -13.578 3.59 11.727 1 86.81 113 VAL A O 1
ATOM 918 N N . LEU A 1 114 ? -12.438 5.586 11.352 1 89.75 114 LEU A N 1
ATOM 919 C CA . LEU A 1 114 ? -11.688 5.062 10.211 1 89.75 114 LEU A CA 1
ATOM 920 C C . LEU A 1 114 ? -10.344 4.5 10.648 1 89.75 114 LEU A C 1
ATOM 922 O O . LEU A 1 114 ? -9.539 5.211 11.258 1 89.75 114 LEU A O 1
ATOM 926 N N . VAL A 1 115 ? -10.18 3.252 10.406 1 93 115 VAL A N 1
ATOM 927 C CA . VAL A 1 115 ? -8.867 2.652 10.656 1 93 115 VAL A CA 1
ATOM 928 C C . VAL A 1 115 ? -8.211 2.293 9.328 1 93 115 VAL A C 1
ATOM 930 O O . VAL A 1 115 ? -8.836 1.682 8.461 1 93 115 VAL A O 1
ATOM 933 N N . THR A 1 116 ? -6.977 2.766 9.148 1 95.56 116 THR A N 1
ATOM 934 C CA . THR A 1 116 ? -6.25 2.477 7.918 1 95.56 116 THR A CA 1
ATOM 935 C C . THR A 1 116 ? -4.895 1.848 8.227 1 95.56 116 THR A C 1
ATOM 937 O O . THR A 1 116 ? -4.25 2.195 9.219 1 95.56 116 THR A O 1
ATOM 940 N N . ASP A 1 117 ? -4.5 0.85 7.461 1 97.25 117 ASP A N 1
ATOM 941 C CA . ASP A 1 117 ? -3.109 0.437 7.312 1 97.25 117 ASP A CA 1
ATOM 942 C C . ASP A 1 117 ? -2.414 1.239 6.215 1 97.25 117 ASP A C 1
ATOM 944 O O . ASP A 1 117 ? -2.83 1.205 5.055 1 97.25 117 ASP A O 1
ATOM 948 N N . SER A 1 118 ? -1.382 1.967 6.598 1 98.06 118 SER A N 1
ATOM 949 C CA . SER A 1 118 ? -0.702 2.838 5.641 1 98.06 118 SER A CA 1
ATOM 950 C C . SER A 1 118 ? 0.782 2.498 5.543 1 98.06 118 SER A C 1
ATOM 952 O O . SER A 1 118 ? 1.396 2.084 6.531 1 98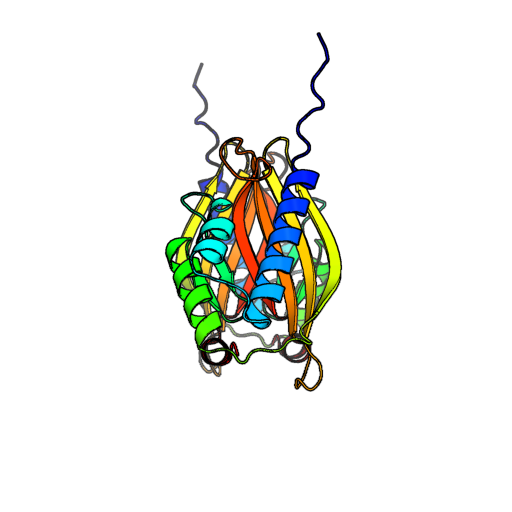.06 118 SER A O 1
ATOM 954 N N . THR A 1 119 ? 1.308 2.707 4.34 1 98.31 119 THR A N 1
ATOM 955 C CA . THR A 1 119 ? 2.748 2.59 4.145 1 98.31 119 THR A CA 1
ATOM 956 C C . THR A 1 119 ? 3.291 3.799 3.387 1 98.31 119 THR A C 1
ATOM 958 O O . THR A 1 119 ? 2.596 4.379 2.549 1 98.31 119 THR A O 1
ATOM 961 N N . ALA A 1 120 ? 4.488 4.145 3.688 1 98.62 120 ALA A N 1
ATOM 962 C CA . ALA A 1 120 ? 5.207 5.238 3.039 1 98.62 120 ALA A CA 1
ATOM 963 C C . ALA A 1 120 ? 6.641 4.832 2.707 1 98.62 120 ALA A C 1
ATOM 965 O O . ALA A 1 120 ? 7.34 4.262 3.547 1 98.62 120 ALA A O 1
ATOM 966 N N . VAL A 1 121 ? 7.047 5.102 1.505 1 98.38 121 VAL A N 1
ATOM 967 C CA . VAL A 1 121 ? 8.414 4.848 1.064 1 98.38 121 VAL A CA 1
ATOM 968 C C . VAL A 1 121 ? 9.156 6.172 0.898 1 98.38 121 VAL A C 1
ATOM 970 O O . VAL A 1 121 ? 8.664 7.09 0.237 1 98.38 121 VAL A O 1
ATOM 973 N N . TYR A 1 122 ? 10.32 6.184 1.496 1 98.44 122 TYR A N 1
ATOM 974 C CA . TYR A 1 122 ? 11.117 7.406 1.47 1 98.44 122 TYR A CA 1
ATOM 975 C C . TYR A 1 122 ? 12.484 7.152 0.84 1 98.44 122 TYR A C 1
ATOM 977 O O . TYR A 1 122 ? 13.016 6.043 0.926 1 98.44 122 TYR A O 1
ATOM 985 N N . ARG A 1 123 ? 13.008 8.195 0.267 1 98.06 123 ARG A N 1
ATOM 986 C CA . ARG A 1 123 ? 14.383 8.25 -0.199 1 98.06 123 ARG A CA 1
ATOM 987 C C . ARG A 1 123 ? 15.117 9.445 0.393 1 98.06 123 ARG A C 1
ATOM 989 O O . ARG A 1 123 ? 14.547 10.531 0.52 1 98.06 123 ARG A O 1
ATOM 996 N N . ARG A 1 124 ? 16.344 9.203 0.698 1 98.12 124 ARG A N 1
ATOM 997 C CA . ARG A 1 124 ? 17.172 10.312 1.139 1 98.12 124 ARG A CA 1
ATOM 998 C C . ARG A 1 124 ? 17.266 11.391 0.062 1 98.12 124 ARG A C 1
ATOM 1000 O O . ARG A 1 124 ? 17.5 11.086 -1.11 1 98.12 124 ARG A O 1
ATOM 1007 N N . ASP A 1 125 ? 17.047 12.602 0.411 1 98.12 125 ASP A N 1
ATOM 1008 C CA . ASP A 1 125 ? 17.125 13.742 -0.494 1 98.12 125 ASP A CA 1
ATOM 1009 C C . ASP A 1 125 ? 17.422 15.031 0.269 1 98.12 125 ASP A C 1
ATOM 1011 O O . ASP A 1 125 ? 16.531 15.625 0.873 1 98.12 125 ASP A O 1
ATOM 1015 N N . ALA A 1 126 ? 18.594 15.477 0.199 1 96.56 126 ALA A N 1
ATOM 1016 C CA . ALA A 1 126 ? 19.062 16.609 0.99 1 96.56 126 ALA A CA 1
ATOM 1017 C C . ALA A 1 126 ? 18.344 17.891 0.583 1 96.56 126 ALA A C 1
ATOM 1019 O O . ALA A 1 126 ? 18.328 18.875 1.334 1 96.56 126 ALA A O 1
ATOM 1020 N N . SER A 1 127 ? 17.719 17.906 -0.597 1 97.44 127 SER A N 1
ATOM 1021 C CA . SER A 1 127 ? 17.062 19.109 -1.078 1 97.44 127 SER A CA 1
ATOM 1022 C C . SER A 1 127 ? 15.656 19.234 -0.507 1 97.44 127 SER A C 1
ATOM 1024 O O . SER A 1 127 ? 15 20.266 -0.675 1 97.44 127 SER A O 1
ATOM 1026 N N . LYS A 1 128 ? 15.188 18.203 0.129 1 97.88 128 LYS A N 1
ATOM 1027 C CA . LYS A 1 128 ? 13.828 18.172 0.664 1 97.88 128 LYS A CA 1
ATOM 1028 C C . LYS A 1 128 ? 13.82 18.516 2.152 1 97.88 128 LYS A C 1
ATOM 1030 O O . LYS A 1 128 ? 14.836 18.359 2.836 1 97.88 128 LYS A O 1
ATOM 1035 N N . PRO A 1 129 ? 12.648 18.891 2.613 1 94.31 129 PRO A N 1
ATOM 1036 C CA . PRO A 1 129 ? 12.523 19.047 4.062 1 94.31 129 PRO A CA 1
ATOM 1037 C C . PRO A 1 129 ? 12.867 17.781 4.836 1 94.31 129 PRO A C 1
ATOM 1039 O O . PRO A 1 129 ? 12.555 16.672 4.387 1 94.31 129 PRO A O 1
ATOM 1042 N N . ASP A 1 130 ? 13.57 17.812 5.961 1 95.94 130 ASP A N 1
ATOM 1043 C CA . ASP A 1 130 ? 13.945 16.734 6.879 1 95.94 130 ASP A CA 1
ATOM 1044 C C . ASP A 1 130 ? 14.953 15.797 6.238 1 95.94 130 ASP A C 1
ATOM 1046 O O . ASP A 1 130 ? 15.266 14.742 6.797 1 95.94 130 ASP A O 1
ATOM 1050 N N . GLY A 1 131 ? 15.32 16.047 4.949 1 98.06 131 GLY A N 1
ATOM 1051 C CA . GLY A 1 131 ? 16.375 15.266 4.309 1 98.06 131 GLY A CA 1
ATOM 1052 C C . GLY A 1 131 ? 15.852 14.031 3.594 1 98.06 131 GLY A C 1
ATOM 1053 O O . GLY A 1 131 ? 16.625 13.148 3.215 1 98.06 131 GLY A O 1
ATOM 1054 N N . VAL A 1 132 ? 14.492 13.891 3.461 1 98.56 132 VAL A N 1
ATOM 1055 C CA . VAL A 1 132 ? 13.906 12.742 2.773 1 98.56 132 VAL A CA 1
ATOM 1056 C C . VAL A 1 132 ? 12.805 13.211 1.823 1 98.56 132 VAL A C 1
ATOM 1058 O O . VAL A 1 132 ? 12.18 14.25 2.059 1 98.56 132 VAL A O 1
ATOM 1061 N N . ALA A 1 133 ? 12.633 12.5 0.766 1 98.62 133 ALA A N 1
ATOM 1062 C CA . ALA A 1 133 ? 11.516 12.656 -0.154 1 98.62 133 ALA A CA 1
ATOM 1063 C C . ALA A 1 133 ? 10.547 11.484 -0.051 1 98.62 133 ALA A C 1
ATOM 1065 O O . ALA A 1 133 ? 10.969 10.328 -0.005 1 98.62 133 ALA A O 1
ATOM 1066 N N . LEU A 1 134 ? 9.32 11.812 0.095 1 98.69 134 LEU A N 1
ATOM 1067 C CA . LEU A 1 134 ? 8.289 10.781 0.034 1 98.69 134 LEU A CA 1
ATOM 1068 C C . LEU A 1 134 ? 8.07 10.32 -1.401 1 98.69 134 LEU A C 1
ATOM 1070 O O . LEU A 1 134 ? 7.652 11.102 -2.256 1 98.69 134 LEU A O 1
ATOM 1074 N N . LEU A 1 135 ? 8.336 9.039 -1.673 1 98.06 135 LEU A N 1
ATOM 1075 C CA . LEU A 1 135 ? 8.219 8.477 -3.014 1 98.06 135 LEU A CA 1
ATOM 1076 C C . LEU A 1 135 ? 6.816 7.945 -3.262 1 98.06 135 LEU A C 1
ATOM 1078 O O . LEU A 1 135 ? 6.277 8.086 -4.363 1 98.06 135 LEU A O 1
ATOM 1082 N N . TYR A 1 136 ? 6.312 7.355 -2.217 1 98.31 136 TYR A N 1
ATOM 1083 C CA . TYR A 1 136 ? 5.086 6.59 -2.402 1 98.31 136 TYR A CA 1
ATOM 1084 C C . TYR A 1 136 ? 4.316 6.465 -1.092 1 98.31 136 TYR A C 1
ATOM 1086 O O . TYR A 1 136 ? 4.918 6.316 -0.025 1 98.31 136 TYR A O 1
ATOM 1094 N N . TYR A 1 137 ? 3.039 6.523 -1.167 1 98.62 137 TYR A N 1
ATOM 1095 C CA . TYR A 1 137 ? 2.139 6.379 -0.028 1 98.62 137 TYR A CA 1
ATOM 1096 C C . TYR A 1 137 ? 0.905 5.57 -0.406 1 98.62 137 TYR A C 1
ATOM 1098 O O . TYR A 1 137 ? 0.327 5.773 -1.477 1 98.62 137 TYR A O 1
ATOM 1106 N N . GLN A 1 138 ? 0.558 4.578 0.436 1 98.5 138 GLN A N 1
ATOM 1107 C CA . GLN A 1 138 ? -0.647 3.807 0.153 1 98.5 138 GLN A CA 1
ATOM 1108 C C . GLN A 1 138 ? -1.403 3.477 1.437 1 98.5 138 GLN A C 1
ATOM 1110 O O . GLN A 1 138 ? -0.795 3.111 2.445 1 98.5 138 GLN A O 1
ATOM 1115 N N . GLU A 1 139 ? -2.721 3.551 1.342 1 96.75 139 GLU A N 1
ATOM 1116 C CA . GLU A 1 139 ? -3.609 3.221 2.451 1 96.75 139 GLU A CA 1
ATOM 1117 C C . GLU A 1 139 ? -4.551 2.078 2.084 1 96.75 139 GLU A C 1
ATOM 1119 O O . GLU A 1 139 ? -5.02 1.994 0.948 1 96.75 139 GLU A O 1
ATOM 1124 N N . THR A 1 140 ? -4.805 1.272 3.035 1 96.06 140 THR A N 1
ATOM 1125 C CA . THR A 1 140 ? -5.855 0.267 2.969 1 96.06 140 THR A CA 1
ATOM 1126 C C . THR A 1 140 ? -6.793 0.387 4.168 1 96.06 140 THR A C 1
ATOM 1128 O O . THR A 1 140 ? -6.34 0.453 5.312 1 96.06 140 THR A O 1
ATOM 1131 N N . LYS A 1 141 ? -8.078 0.467 3.836 1 92.88 141 LYS A N 1
ATOM 1132 C CA . LYS A 1 141 ? -9.055 0.514 4.922 1 92.88 141 LYS A CA 1
ATOM 1133 C C . LYS A 1 141 ? -9.148 -0.83 5.641 1 92.88 141 LYS A C 1
ATOM 1135 O O . LYS A 1 141 ? -9.188 -1.881 4.996 1 92.88 141 LYS A O 1
ATOM 1140 N N . VAL A 1 142 ? -9.141 -0.722 6.961 1 89.81 142 VAL A N 1
ATOM 1141 C CA . VAL A 1 142 ? -9.383 -1.923 7.754 1 89.81 142 VAL A CA 1
ATOM 1142 C C . VAL A 1 142 ? -10.883 -2.127 7.945 1 89.81 142 VAL A C 1
ATOM 1144 O O . VAL A 1 142 ? -11.555 -1.307 8.578 1 89.81 142 VAL A O 1
ATOM 1147 N N . ASP A 1 143 ? -11.453 -2.986 7.211 1 75.75 143 ASP A N 1
ATOM 1148 C CA . ASP A 1 143 ? -12.891 -3.234 7.312 1 75.75 143 ASP A CA 1
ATOM 1149 C C . ASP A 1 143 ? -13.172 -4.629 7.863 1 75.75 143 ASP A C 1
ATOM 1151 O O . ASP A 1 143 ? -12.898 -5.633 7.195 1 75.75 143 ASP A O 1
ATOM 1155 N N . ALA A 1 144 ? -13.555 -4.582 9.039 1 59.72 144 ALA A N 1
ATOM 1156 C CA . ALA A 1 144 ? -13.852 -5.855 9.688 1 59.72 144 ALA A CA 1
ATOM 1157 C C . ALA A 1 144 ? -14.898 -6.641 8.898 1 59.72 144 ALA A C 1
ATOM 1159 O O . ALA A 1 144 ? -14.891 -7.875 8.906 1 59.72 144 ALA A O 1
ATOM 1160 N N . GLU A 1 145 ? -15.742 -5.91 8.234 1 58.03 145 GLU A N 1
ATOM 1161 C CA . GLU A 1 145 ? -16.844 -6.594 7.555 1 58.03 145 GLU A CA 1
ATOM 1162 C C . GLU A 1 145 ? -16.359 -7.27 6.273 1 58.03 145 GLU A C 1
ATOM 1164 O O . GLU A 1 145 ? -16.875 -8.312 5.875 1 58.03 145 GLU A O 1
ATOM 1169 N N . THR A 1 146 ? -15.375 -6.754 5.688 1 55.41 146 THR A N 1
ATOM 1170 C CA . THR A 1 146 ? -14.906 -7.281 4.41 1 55.41 146 THR A CA 1
ATOM 1171 C C . THR A 1 146 ? -14 -8.492 4.621 1 55.41 146 THR A C 1
ATOM 1173 O O . THR A 1 146 ? -13.914 -9.367 3.758 1 55.41 146 THR A O 1
ATOM 1176 N N . THR A 1 147 ? -13.328 -8.508 5.715 1 51.97 147 THR A N 1
ATOM 1177 C CA . THR A 1 147 ? -12.43 -9.625 5.977 1 51.97 147 THR A CA 1
ATOM 1178 C C . THR A 1 147 ? -13.164 -10.953 5.852 1 51.97 147 THR A C 1
ATOM 1180 O O . THR A 1 147 ? -12.609 -11.938 5.348 1 51.97 147 THR A O 1
ATOM 1183 N N . MET A 1 148 ? -14.508 -10.945 6.262 1 51.19 148 MET A N 1
ATOM 1184 C CA . MET A 1 148 ? -15.234 -12.203 6.324 1 51.19 148 MET A CA 1
ATOM 1185 C C . MET A 1 148 ? -15.742 -12.609 4.945 1 51.19 148 MET A C 1
ATOM 1187 O O . MET A 1 148 ? -16.094 -13.773 4.723 1 51.19 148 MET A O 1
ATOM 1191 N N . LYS A 1 149 ? -15.664 -11.641 3.998 1 57 149 LYS A N 1
ATOM 1192 C CA . LYS A 1 149 ? -16.344 -11.953 2.74 1 57 149 LYS A CA 1
ATOM 1193 C C . LYS A 1 149 ? -15.328 -12.125 1.606 1 57 149 LYS A C 1
ATOM 1195 O O . LYS A 1 149 ? -15.68 -11.984 0.433 1 57 149 LYS A O 1
ATOM 1200 N N . MET A 1 150 ? -14.141 -12.57 1.957 1 59.97 150 MET A N 1
ATOM 1201 C CA . MET A 1 150 ? -13.133 -12.695 0.907 1 59.97 150 MET A CA 1
ATOM 1202 C C . MET A 1 150 ? -13.633 -13.594 -0.221 1 59.97 150 MET A C 1
ATOM 1204 O O . MET A 1 150 ? -13.258 -13.414 -1.379 1 59.97 150 MET A O 1
ATOM 1208 N N . CYS A 1 151 ? -14.383 -14.594 0.186 1 65.56 151 CYS A N 1
ATOM 1209 C CA . CYS A 1 151 ? -14.938 -15.461 -0.848 1 65.56 151 CYS A CA 1
ATOM 1210 C C . CYS A 1 151 ? -16.391 -15.797 -0.554 1 65.56 151 CYS A C 1
ATOM 1212 O O . CYS A 1 151 ? -16.844 -15.711 0.593 1 65.56 151 CYS A O 1
ATOM 1214 N N . MET B 1 1 ? 36.125 -10.898 -21.438 1 40.25 1 MET B N 1
ATOM 1215 C CA . MET B 1 1 ? 35.375 -10.977 -20.203 1 40.25 1 MET B CA 1
ATOM 1216 C C . MET B 1 1 ? 33.906 -10.672 -20.453 1 40.25 1 MET B C 1
ATOM 1218 O O . MET B 1 1 ? 33.562 -9.625 -21.016 1 40.25 1 MET B O 1
ATOM 1222 N N . THR B 1 2 ? 33.031 -11.57 -20.859 1 49.78 2 THR B N 1
ATOM 1223 C CA . THR B 1 2 ? 31.641 -11.383 -21.312 1 49.78 2 THR B CA 1
ATOM 1224 C C . THR B 1 2 ? 30.859 -10.555 -20.297 1 49.78 2 THR B C 1
ATOM 1226 O O . THR B 1 2 ? 30.812 -10.898 -19.109 1 49.78 2 THR B O 1
ATOM 1229 N N . THR B 1 3 ? 30.875 -9.305 -20.391 1 55.09 3 THR B N 1
ATOM 1230 C CA . THR B 1 3 ? 30.281 -8.359 -19.453 1 55.09 3 THR B CA 1
ATOM 1231 C C . THR B 1 3 ? 28.828 -8.742 -19.156 1 55.09 3 THR B C 1
ATOM 1233 O O . THR B 1 3 ? 28 -8.812 -20.078 1 55.09 3 THR B O 1
ATOM 1236 N N . ALA B 1 4 ? 28.594 -9.617 -18.219 1 63.75 4 ALA B N 1
ATOM 1237 C CA . ALA B 1 4 ? 27.297 -10.109 -17.797 1 63.75 4 ALA B CA 1
ATOM 1238 C C . ALA B 1 4 ? 26.266 -8.984 -17.766 1 63.75 4 ALA B C 1
ATOM 1240 O O . ALA B 1 4 ? 26.594 -7.84 -17.453 1 63.75 4 ALA B O 1
ATOM 1241 N N . LYS B 1 5 ? 25.359 -9.086 -18.594 1 77.19 5 LYS B N 1
ATOM 1242 C CA . LYS B 1 5 ? 24.25 -8.117 -18.641 1 77.19 5 LYS B CA 1
ATOM 1243 C C . LYS B 1 5 ? 23.797 -7.742 -17.234 1 77.19 5 LYS B C 1
ATOM 1245 O O . LYS B 1 5 ? 23.656 -8.609 -16.359 1 77.19 5 LYS B O 1
ATOM 1250 N N . PRO B 1 6 ? 23.891 -6.383 -16.922 1 88.44 6 PRO B N 1
ATOM 1251 C CA . PRO B 1 6 ? 23.453 -5.969 -15.594 1 88.44 6 PRO B CA 1
ATOM 1252 C C . PRO B 1 6 ? 22.109 -6.578 -15.203 1 88.44 6 PRO B C 1
ATOM 1254 O O . PRO B 1 6 ? 21.266 -6.844 -16.062 1 88.44 6 PRO B O 1
ATOM 1257 N N . PHE B 1 7 ? 22.031 -7.027 -14.023 1 94.81 7 PHE B N 1
ATOM 1258 C CA . PHE B 1 7 ? 20.797 -7.594 -13.508 1 94.81 7 PHE B CA 1
ATOM 1259 C C . PHE B 1 7 ? 19.641 -6.605 -13.656 1 94.81 7 PHE B C 1
ATOM 1261 O O . PHE B 1 7 ? 19.75 -5.461 -13.211 1 94.81 7 PHE B O 1
ATOM 1268 N N . ASP B 1 8 ? 18.594 -6.941 -14.375 1 97.44 8 ASP B N 1
ATOM 1269 C CA . ASP B 1 8 ? 17.391 -6.133 -14.57 1 97.44 8 ASP B CA 1
ATOM 1270 C C . ASP B 1 8 ? 16.359 -6.43 -13.492 1 97.44 8 ASP B C 1
ATOM 1272 O O . ASP B 1 8 ? 15.516 -7.32 -13.648 1 97.44 8 ASP B O 1
ATOM 1276 N N . ILE B 1 9 ? 16.391 -5.691 -12.469 1 97.94 9 ILE B N 1
ATOM 1277 C CA . ILE B 1 9 ? 15.57 -5.973 -11.289 1 97.94 9 ILE B CA 1
ATOM 1278 C C . ILE B 1 9 ? 14.094 -5.828 -11.641 1 97.94 9 ILE B C 1
ATOM 1280 O O . ILE B 1 9 ? 13.25 -6.555 -11.109 1 97.94 9 ILE B O 1
ATOM 1284 N N . VAL B 1 10 ? 13.727 -4.945 -12.539 1 98.44 10 VAL B N 1
ATOM 1285 C CA . VAL B 1 10 ? 12.336 -4.711 -12.906 1 98.44 10 VAL B CA 1
ATOM 1286 C C . VAL B 1 10 ? 11.797 -5.91 -13.68 1 98.44 10 VAL B C 1
ATOM 1288 O O . VAL B 1 10 ? 10.695 -6.387 -13.414 1 98.44 10 VAL B O 1
ATOM 1291 N N . ALA B 1 11 ? 12.586 -6.398 -14.539 1 98.44 11 ALA B N 1
ATOM 1292 C CA . ALA B 1 11 ? 12.164 -7.57 -15.305 1 98.44 11 ALA B CA 1
ATOM 1293 C C . ALA B 1 11 ? 11.977 -8.773 -14.391 1 98.44 11 ALA B C 1
ATOM 1295 O O . ALA B 1 11 ? 11.008 -9.531 -14.539 1 98.44 11 ALA B O 1
ATOM 1296 N N . ALA B 1 12 ? 12.883 -8.945 -13.508 1 98.56 12 ALA B N 1
ATOM 1297 C CA . ALA B 1 12 ? 12.797 -10.062 -12.562 1 98.56 12 ALA B CA 1
ATOM 1298 C C . ALA B 1 12 ? 11.578 -9.93 -11.664 1 98.56 12 ALA B C 1
ATOM 1300 O O . ALA B 1 12 ? 10.859 -10.898 -11.422 1 98.56 12 ALA B O 1
ATOM 1301 N N . ALA B 1 13 ? 11.367 -8.719 -11.156 1 98.75 13 ALA B N 1
ATOM 1302 C CA . ALA B 1 13 ? 10.227 -8.445 -10.281 1 98.75 13 ALA B CA 1
ATOM 1303 C C . ALA B 1 13 ? 8.906 -8.664 -11.016 1 98.75 13 ALA B C 1
ATOM 1305 O O . ALA B 1 13 ? 7.969 -9.242 -10.461 1 98.75 13 ALA B O 1
ATOM 1306 N N . ARG B 1 14 ? 8.852 -8.188 -12.242 1 98.75 14 ARG B N 1
ATOM 1307 C CA . ARG B 1 14 ? 7.648 -8.344 -13.047 1 98.75 14 ARG B CA 1
ATOM 1308 C C . ARG B 1 14 ? 7.344 -9.812 -13.297 1 98.75 14 ARG B C 1
ATOM 1310 O O . ARG B 1 14 ? 6.188 -10.242 -13.227 1 98.75 14 ARG B O 1
ATOM 1317 N N . LYS B 1 15 ? 8.359 -10.508 -13.586 1 98.62 15 LYS B N 1
ATOM 1318 C CA . LYS B 1 15 ? 8.211 -11.953 -13.766 1 98.62 15 LYS B CA 1
ATOM 1319 C C . LYS B 1 15 ? 7.613 -12.602 -12.523 1 98.62 15 LYS B C 1
ATOM 1321 O O . LYS B 1 15 ? 6.688 -13.414 -12.617 1 98.62 15 LYS B O 1
ATOM 1326 N N . ASP B 1 16 ? 8.156 -12.273 -11.414 1 98.56 16 ASP B N 1
ATOM 1327 C CA . ASP B 1 16 ? 7.645 -12.812 -10.156 1 98.56 16 ASP B CA 1
ATOM 1328 C C . ASP B 1 16 ? 6.188 -12.422 -9.945 1 98.56 16 ASP B C 1
ATOM 1330 O O . ASP B 1 16 ? 5.363 -13.25 -9.555 1 98.56 16 ASP B O 1
ATOM 1334 N N . GLN B 1 17 ? 5.836 -11.172 -10.172 1 98.62 17 GLN B N 1
ATOM 1335 C CA . GLN B 1 17 ? 4.477 -10.672 -9.992 1 98.62 17 GLN B CA 1
ATOM 1336 C C . GLN B 1 17 ? 3.49 -11.445 -10.867 1 98.62 17 GLN B C 1
ATOM 1338 O O . GLN B 1 17 ? 2.402 -11.805 -10.414 1 98.62 17 GLN B O 1
ATOM 1343 N N . LEU B 1 18 ? 3.842 -11.672 -12.055 1 98.38 18 LEU B N 1
ATOM 1344 C CA . LEU B 1 18 ? 2.957 -12.375 -12.984 1 98.38 18 LEU B CA 1
ATOM 1345 C C . LEU B 1 18 ? 2.805 -13.836 -12.586 1 98.38 18 LEU B C 1
ATOM 1347 O O . LEU B 1 18 ? 1.724 -14.414 -12.727 1 98.38 18 LEU B O 1
ATOM 1351 N N . LYS B 1 19 ? 3.879 -14.43 -12.094 1 97.56 19 LYS B N 1
ATOM 1352 C CA . LYS B 1 19 ? 3.783 -15.781 -11.555 1 97.56 19 LYS B CA 1
ATOM 1353 C C . LYS B 1 19 ? 2.811 -15.844 -10.383 1 97.56 19 LYS B C 1
ATOM 1355 O O . LYS B 1 19 ? 2.035 -16.797 -10.258 1 97.56 19 LYS B O 1
ATOM 1360 N N . MET B 1 20 ? 2.869 -14.836 -9.555 1 97.12 20 MET B N 1
ATOM 1361 C CA . MET B 1 20 ? 1.975 -14.789 -8.398 1 97.12 20 MET B CA 1
ATOM 1362 C C . MET B 1 20 ? 0.525 -14.625 -8.844 1 97.12 20 MET B C 1
ATOM 1364 O O . MET B 1 20 ? -0.376 -15.242 -8.273 1 97.12 20 MET B O 1
ATOM 1368 N N . ARG B 1 21 ? 0.344 -13.828 -9.844 1 96.88 21 ARG B N 1
ATOM 1369 C CA . ARG B 1 21 ? -0.99 -13.711 -10.422 1 96.88 21 ARG B CA 1
ATOM 1370 C C . ARG B 1 21 ? -1.503 -15.07 -10.898 1 96.88 21 ARG B C 1
ATOM 1372 O O . ARG B 1 21 ? -2.625 -15.461 -10.57 1 96.88 21 ARG B O 1
ATOM 1379 N N . ASP B 1 22 ? -0.688 -15.734 -11.609 1 95.69 22 ASP B N 1
ATOM 1380 C CA . ASP B 1 22 ? -1.062 -17.047 -12.125 1 95.69 22 ASP B CA 1
ATOM 1381 C C . ASP B 1 22 ? -1.313 -18.031 -10.992 1 95.69 22 ASP B C 1
ATOM 1383 O O . ASP B 1 22 ? -2.199 -18.875 -11.086 1 95.69 22 ASP B O 1
ATOM 1387 N N . PHE B 1 23 ? -0.506 -17.906 -10.016 1 96.56 23 PHE B N 1
ATOM 1388 C CA . PHE B 1 23 ? -0.701 -18.75 -8.836 1 96.56 23 PHE B CA 1
ATOM 1389 C C . PHE B 1 23 ? -2.102 -18.547 -8.266 1 96.56 23 PHE B C 1
ATOM 1391 O O . PHE B 1 23 ? -2.814 -19.531 -8.016 1 96.56 23 PHE B O 1
ATOM 1398 N N . TYR B 1 24 ? -2.562 -17.328 -8.055 1 94.56 24 TYR B N 1
ATOM 1399 C CA . TYR B 1 24 ? -3.873 -17.062 -7.473 1 94.56 24 TYR B CA 1
ATOM 1400 C C . TYR B 1 24 ? -4.988 -17.516 -8.414 1 94.56 24 TYR B C 1
ATOM 1402 O O . TYR B 1 24 ? -6.016 -18.031 -7.961 1 94.56 24 TYR B O 1
ATOM 1410 N N . LEU B 1 25 ? -4.805 -17.297 -9.688 1 93.62 25 LEU B N 1
ATOM 1411 C CA . LEU B 1 25 ? -5.789 -17.812 -10.641 1 93.62 25 LEU B CA 1
ATOM 1412 C C . LEU B 1 25 ? -5.926 -19.328 -10.523 1 93.62 25 LEU B C 1
ATOM 1414 O O . LEU B 1 25 ? -7.035 -19.859 -10.562 1 93.62 25 LEU B O 1
ATOM 1418 N N . GLY B 1 26 ? -4.793 -20 -10.352 1 93.25 26 GLY B N 1
ATOM 1419 C CA . GLY B 1 26 ? -4.805 -21.453 -10.164 1 93.25 26 GLY B CA 1
ATOM 1420 C C . GLY B 1 26 ? -5.453 -21.875 -8.859 1 93.25 26 GLY B C 1
ATOM 1421 O O . GLY B 1 26 ? -6.086 -22.938 -8.797 1 93.25 26 GLY B O 1
ATOM 1422 N N . LEU B 1 27 ? -5.266 -21.062 -7.84 1 92.12 27 LEU B N 1
ATOM 1423 C CA . LEU B 1 27 ? -5.859 -21.359 -6.539 1 92.12 27 LEU B CA 1
ATOM 1424 C C . LEU B 1 27 ? -7.375 -21.453 -6.641 1 92.12 27 LEU B C 1
ATOM 1426 O O . LEU B 1 27 ? -7.98 -22.391 -6.117 1 92.12 27 LEU B O 1
ATOM 1430 N N . PHE B 1 28 ? -7.969 -20.562 -7.391 1 86.31 28 PHE B N 1
ATOM 1431 C CA . PHE B 1 28 ? -9.422 -20.516 -7.539 1 86.31 28 PHE B CA 1
ATOM 1432 C C . PHE B 1 28 ? -9.898 -21.641 -8.445 1 86.31 28 PHE B C 1
ATOM 1434 O O . PHE B 1 28 ? -11.078 -22.016 -8.414 1 86.31 28 PHE B O 1
ATOM 1441 N N . LYS B 1 29 ? -9 -22.172 -9.18 1 85 29 LYS B N 1
ATOM 1442 C CA . LYS B 1 29 ? -9.359 -23.281 -10.055 1 85 29 LYS B CA 1
ATOM 1443 C C . LYS B 1 29 ? -9.18 -24.625 -9.352 1 85 29 LYS B C 1
ATOM 1445 O O . LYS B 1 29 ? -9.555 -25.672 -9.891 1 85 29 LYS B O 1
ATOM 1450 N N . GLY B 1 30 ? -8.648 -24.641 -8.086 1 80.75 30 GLY B N 1
ATOM 1451 C CA . GLY B 1 30 ? -8.555 -25.828 -7.262 1 80.75 30 GLY B CA 1
ATOM 1452 C C . GLY B 1 30 ? -7.352 -26.703 -7.594 1 80.75 30 GLY B C 1
ATOM 1453 O O . GLY B 1 30 ? -7.328 -27.891 -7.281 1 80.75 30 GLY B O 1
ATOM 1454 N N . VAL B 1 31 ? -6.289 -26.109 -8.102 1 77.5 31 VAL B N 1
ATOM 1455 C CA . VAL B 1 31 ? -5.203 -26.953 -8.602 1 77.5 31 VAL B CA 1
ATOM 1456 C C . VAL B 1 31 ? -4.008 -26.875 -7.656 1 77.5 31 VAL B C 1
ATOM 1458 O O . VAL B 1 31 ? -2.967 -27.484 -7.91 1 77.5 31 VAL B O 1
ATOM 1461 N N . HIS B 1 32 ? -4.176 -26.328 -6.453 1 84.56 32 HIS B N 1
ATOM 1462 C CA . HIS B 1 32 ? -2.975 -26.062 -5.668 1 84.56 32 HIS B CA 1
ATOM 1463 C C . HIS B 1 32 ? -2.854 -27.031 -4.496 1 84.56 32 HIS B C 1
ATOM 1465 O O . HIS B 1 32 ? -3.648 -26.969 -3.553 1 84.56 32 HIS B O 1
ATOM 1471 N N . SER B 1 33 ? -1.819 -27.875 -4.648 1 92.81 33 SER B N 1
ATOM 1472 C CA . SER B 1 33 ? -1.414 -28.672 -3.5 1 92.81 33 SER B CA 1
ATOM 1473 C C . SER B 1 33 ? -0.645 -27.844 -2.484 1 92.81 33 SER B C 1
ATOM 1475 O O . SER B 1 33 ? -0.331 -26.672 -2.742 1 92.81 33 SER B O 1
ATOM 1477 N N . ASP B 1 34 ? -0.309 -28.438 -1.325 1 95 34 ASP B N 1
ATOM 1478 C CA . ASP B 1 34 ? 0.517 -27.766 -0.326 1 95 34 ASP B CA 1
ATOM 1479 C C . ASP B 1 34 ? 1.895 -27.422 -0.89 1 95 34 ASP B C 1
ATOM 1481 O O . ASP B 1 34 ? 2.447 -26.359 -0.596 1 95 34 ASP B O 1
ATOM 1485 N N . GLU B 1 35 ? 2.379 -28.297 -1.687 1 95.94 35 GLU B N 1
ATOM 1486 C CA . GLU B 1 35 ? 3.701 -28.094 -2.27 1 95.94 35 GLU B CA 1
ATOM 1487 C C . GLU B 1 35 ? 3.719 -26.875 -3.186 1 95.94 35 GLU B C 1
ATOM 1489 O O . GLU B 1 35 ? 4.699 -26.125 -3.217 1 95.94 35 GLU B O 1
ATOM 1494 N N . VAL B 1 36 ? 2.656 -26.719 -3.955 1 96.19 36 VAL B N 1
ATOM 1495 C CA . VAL B 1 36 ? 2.555 -25.578 -4.863 1 96.19 36 VAL B CA 1
ATOM 1496 C C . VAL B 1 36 ? 2.506 -24.281 -4.059 1 96.19 36 VAL B C 1
ATOM 1498 O O . VAL B 1 36 ? 3.143 -23.297 -4.426 1 96.19 36 VAL B O 1
ATOM 1501 N N . ILE B 1 37 ? 1.797 -24.297 -2.934 1 97.31 37 ILE B N 1
ATOM 1502 C CA . ILE B 1 37 ? 1.673 -23.125 -2.074 1 97.31 37 ILE B CA 1
ATOM 1503 C C . ILE B 1 37 ? 3.029 -22.781 -1.459 1 97.31 37 ILE B C 1
ATOM 1505 O O . ILE B 1 37 ? 3.455 -21.625 -1.47 1 97.31 37 ILE B O 1
ATOM 1509 N N . LEU B 1 38 ? 3.717 -23.781 -0.948 1 97.25 38 LEU B N 1
ATOM 1510 C CA . LEU B 1 38 ? 5.016 -23.578 -0.316 1 97.25 38 LEU B CA 1
ATOM 1511 C C . LEU B 1 38 ? 6.047 -23.094 -1.334 1 97.25 38 LEU B C 1
ATOM 1513 O O . LEU B 1 38 ? 6.902 -22.266 -1.013 1 97.25 38 LEU B O 1
ATOM 1517 N N . GLU B 1 39 ? 5.953 -23.641 -2.562 1 96.81 39 GLU B N 1
ATOM 1518 C CA . GLU B 1 39 ? 6.855 -23.203 -3.623 1 96.81 39 GLU B CA 1
ATOM 1519 C C . GLU B 1 39 ? 6.664 -21.719 -3.936 1 96.81 39 GLU B C 1
ATOM 1521 O O . GLU B 1 39 ? 7.637 -20.984 -4.105 1 96.81 39 GLU B O 1
ATOM 1526 N N . ALA B 1 40 ? 5.434 -21.281 -4.031 1 97.38 40 ALA B N 1
ATOM 1527 C CA . ALA B 1 40 ? 5.137 -19.875 -4.305 1 97.38 40 ALA B CA 1
ATOM 1528 C C . ALA B 1 40 ? 5.664 -18.969 -3.191 1 97.38 40 ALA B C 1
ATOM 1530 O O . ALA B 1 40 ? 6.133 -17.859 -3.451 1 97.38 40 ALA B O 1
ATOM 1531 N N . ALA B 1 41 ? 5.684 -19.453 -1.954 1 98 41 ALA B N 1
ATOM 1532 C CA . ALA B 1 41 ? 6.086 -18.672 -0.796 1 98 41 ALA B CA 1
ATOM 1533 C C . ALA B 1 41 ? 7.602 -18.469 -0.76 1 98 41 ALA B C 1
ATOM 1535 O O . ALA B 1 41 ? 8.109 -17.641 -0.016 1 98 41 ALA B O 1
ATOM 1536 N N . LYS B 1 42 ? 8.359 -19.203 -1.591 1 97.88 42 LYS B N 1
ATOM 1537 C CA . LYS B 1 42 ? 9.82 -19.141 -1.58 1 97.88 42 LYS B CA 1
ATOM 1538 C C . LYS B 1 42 ? 10.312 -17.766 -2.049 1 97.88 42 LYS B C 1
ATOM 1540 O O . LYS B 1 42 ? 11.453 -17.391 -1.777 1 97.88 42 LYS B O 1
ATOM 1545 N N . THR B 1 43 ? 9.477 -17.094 -2.754 1 98.19 43 THR B N 1
ATOM 1546 C CA . THR B 1 43 ? 9.891 -15.789 -3.264 1 98.19 43 THR B CA 1
ATOM 1547 C C . THR B 1 43 ? 9.914 -14.75 -2.141 1 98.19 43 THR B C 1
ATOM 1549 O O . THR B 1 43 ? 10.531 -13.695 -2.281 1 98.19 43 THR B O 1
ATOM 1552 N N . PHE B 1 44 ? 9.289 -15.023 -0.994 1 98.56 44 PHE B N 1
ATOM 1553 C CA . PHE B 1 44 ? 9.141 -14.016 0.055 1 98.56 44 PHE B CA 1
ATOM 1554 C C . PHE B 1 44 ? 10.461 -13.797 0.781 1 98.56 44 PHE B C 1
ATOM 1556 O O . PHE B 1 44 ? 11.203 -14.75 1.04 1 98.56 44 PHE B O 1
ATOM 1563 N N . ALA B 1 45 ? 10.75 -12.57 1.037 1 98 45 ALA B N 1
ATOM 1564 C CA . ALA B 1 45 ? 11.82 -12.25 1.98 1 98 45 ALA B CA 1
ATOM 1565 C C . ALA B 1 45 ? 11.477 -12.742 3.385 1 98 45 ALA B C 1
ATOM 1567 O O . ALA B 1 45 ? 10.305 -12.953 3.705 1 98 45 ALA B O 1
ATOM 1568 N N . PRO B 1 46 ? 12.484 -13 4.27 1 95.19 46 PRO B N 1
ATOM 1569 C CA . PRO B 1 46 ? 12.219 -13.453 5.637 1 95.19 46 PRO B CA 1
ATOM 1570 C C . PRO B 1 46 ? 11.281 -12.516 6.398 1 95.19 46 PRO B C 1
ATOM 1572 O O . PRO B 1 46 ? 10.492 -12.977 7.227 1 95.19 46 PRO B O 1
ATOM 1575 N N . ASN B 1 47 ? 11.25 -11.219 6.148 1 93.94 47 ASN B N 1
ATOM 1576 C CA . ASN B 1 47 ? 10.414 -10.258 6.852 1 93.94 47 ASN B CA 1
ATOM 1577 C C . ASN B 1 47 ? 9.297 -9.727 5.953 1 93.94 47 ASN B C 1
ATOM 1579 O O . ASN B 1 47 ? 8.898 -8.57 6.078 1 93.94 47 ASN B O 1
ATOM 1583 N N . PHE B 1 48 ? 8.93 -10.578 5.023 1 97.75 48 PHE B N 1
ATOM 1584 C CA . PHE B 1 48 ? 7.859 -10.242 4.094 1 97.75 48 PHE B CA 1
ATOM 1585 C C . PHE B 1 48 ? 6.598 -9.836 4.848 1 97.75 48 PHE B C 1
ATOM 1587 O O . PHE B 1 48 ? 6.281 -10.414 5.891 1 97.75 48 PHE B O 1
ATOM 1594 N N . LYS B 1 49 ? 5.91 -8.914 4.316 1 97.69 49 LYS B N 1
ATOM 1595 C CA . LYS B 1 49 ? 4.613 -8.469 4.82 1 97.69 49 LYS B CA 1
ATOM 1596 C C . LYS B 1 49 ? 3.656 -8.156 3.672 1 97.69 49 LYS B C 1
ATOM 1598 O O . LYS B 1 49 ? 4.055 -7.551 2.674 1 97.69 49 LYS B O 1
ATOM 1603 N N . ALA B 1 50 ? 2.391 -8.492 3.875 1 97.88 50 ALA B N 1
ATOM 1604 C CA . ALA B 1 50 ? 1.354 -8.18 2.896 1 97.88 50 ALA B CA 1
ATOM 1605 C C . ALA B 1 50 ? 0.109 -7.617 3.578 1 97.88 50 ALA B C 1
ATOM 1607 O O . ALA B 1 50 ? -0.259 -8.055 4.672 1 97.88 50 ALA B O 1
ATOM 1608 N N . ILE B 1 51 ? -0.479 -6.695 2.949 1 96.81 51 ILE B N 1
ATOM 1609 C CA . ILE B 1 51 ? -1.761 -6.129 3.357 1 96.81 51 ILE B CA 1
ATOM 1610 C C . ILE B 1 51 ? -2.791 -6.336 2.248 1 96.81 51 ILE B C 1
ATOM 1612 O O . ILE B 1 51 ? -2.66 -5.773 1.158 1 96.81 51 ILE B O 1
ATOM 1616 N N . TYR B 1 52 ? -3.832 -7.059 2.574 1 94.38 52 TYR B N 1
ATOM 1617 C CA . TYR B 1 52 ? -4.875 -7.324 1.587 1 94.38 52 TYR B CA 1
ATOM 1618 C C . TYR B 1 52 ? -5.93 -6.227 1.599 1 94.38 52 TYR B C 1
ATOM 1620 O O . TYR B 1 52 ? -6.062 -5.492 2.582 1 94.38 52 TYR B O 1
ATOM 1628 N N . PHE B 1 53 ? -6.684 -6.168 0.54 1 91.94 53 PHE B N 1
ATOM 1629 C CA . PHE B 1 53 ? -7.629 -5.078 0.341 1 91.94 53 PHE B CA 1
ATOM 1630 C C . PHE B 1 53 ? -8.727 -5.113 1.401 1 91.94 53 PHE B C 1
ATOM 1632 O O . PHE B 1 53 ? -9.398 -4.105 1.642 1 91.94 53 PHE B O 1
ATOM 1639 N N . TRP B 1 54 ? -8.891 -6.254 2.021 1 85.94 54 TRP B N 1
ATOM 1640 C CA . TRP B 1 54 ? -9.93 -6.352 3.039 1 85.94 54 TRP B CA 1
ATOM 1641 C C . TRP B 1 54 ? -9.359 -6.09 4.43 1 85.94 54 TRP B C 1
ATOM 1643 O O . TRP B 1 54 ? -10.047 -6.266 5.434 1 85.94 54 TRP B O 1
ATOM 1653 N N . GLY B 1 55 ? -8.047 -5.836 4.523 1 88 55 GLY B N 1
ATOM 1654 C CA . GLY B 1 55 ? -7.504 -5.289 5.754 1 88 55 GLY B CA 1
ATOM 1655 C C . GLY B 1 55 ? -6.613 -6.266 6.5 1 88 55 GLY B C 1
ATOM 1656 O O . GLY B 1 55 ? -5.918 -5.883 7.441 1 88 55 GLY B O 1
ATOM 1657 N N . ASP B 1 56 ? -6.477 -7.547 6.145 1 90.38 56 ASP B N 1
ATOM 1658 C CA . ASP B 1 56 ? -5.574 -8.484 6.801 1 90.38 56 ASP B CA 1
ATOM 1659 C C . ASP B 1 56 ? -4.113 -8.109 6.543 1 90.38 56 ASP B C 1
ATOM 1661 O O . ASP B 1 56 ? -3.748 -7.75 5.422 1 90.38 56 ASP B O 1
ATOM 1665 N N . VAL B 1 57 ? -3.387 -8.18 7.59 1 95.25 57 VAL B N 1
ATOM 1666 C CA . VAL B 1 57 ? -1.936 -8.047 7.512 1 95.25 57 VAL B CA 1
ATOM 1667 C C . VAL B 1 57 ? -1.276 -9.391 7.832 1 95.25 57 VAL B C 1
ATOM 1669 O O . VAL B 1 57 ? -1.526 -9.977 8.891 1 95.25 57 VAL B O 1
ATOM 1672 N N . VAL B 1 58 ? -0.409 -9.867 6.883 1 96.25 58 VAL B N 1
ATOM 1673 C CA . VAL B 1 58 ? 0.167 -11.188 7.113 1 96.25 58 VAL B CA 1
ATOM 1674 C C . VAL B 1 58 ? 1.664 -11.156 6.812 1 96.25 58 VAL B C 1
ATOM 1676 O O . VAL B 1 58 ? 2.121 -10.359 5.988 1 96.25 58 VAL B O 1
ATOM 1679 N N . ASP B 1 59 ? 2.361 -12.047 7.523 1 97.56 59 ASP B N 1
ATOM 1680 C CA . ASP B 1 59 ? 3.729 -12.391 7.148 1 97.56 59 ASP B CA 1
ATOM 1681 C C . ASP B 1 59 ? 3.762 -13.664 6.312 1 97.56 59 ASP B C 1
ATOM 1683 O O . ASP B 1 59 ? 2.727 -14.125 5.828 1 97.56 59 ASP B O 1
ATOM 1687 N N . GLY B 1 60 ? 4.934 -14.188 6.07 1 97.75 60 GLY B N 1
ATOM 1688 C CA . GLY B 1 60 ? 5.066 -15.367 5.234 1 97.75 60 GLY B CA 1
ATOM 1689 C C . GLY B 1 60 ? 4.246 -16.547 5.73 1 97.75 60 GLY B C 1
ATOM 1690 O O . GLY B 1 60 ? 3.531 -17.188 4.953 1 97.75 60 GLY B O 1
ATOM 1691 N N . ALA B 1 61 ? 4.371 -16.859 6.996 1 97.75 61 ALA B N 1
ATOM 1692 C CA . ALA B 1 61 ? 3.615 -17.969 7.578 1 97.75 61 ALA B CA 1
ATOM 1693 C C . ALA B 1 61 ? 2.113 -17.703 7.508 1 97.75 61 ALA B C 1
ATOM 1695 O O . ALA B 1 61 ? 1.337 -18.609 7.172 1 97.75 61 ALA B O 1
ATOM 1696 N N . GLY B 1 62 ? 1.757 -16.484 7.816 1 97.12 62 GLY B N 1
ATOM 1697 C CA . GLY B 1 62 ? 0.357 -16.109 7.719 1 97.12 62 GLY B CA 1
ATOM 1698 C C . GLY B 1 62 ? -0.189 -16.203 6.305 1 97.12 62 GLY B C 1
ATOM 1699 O O . GLY B 1 62 ? -1.345 -16.578 6.105 1 97.12 62 GLY B O 1
ATOM 1700 N N . TRP B 1 63 ? 0.597 -15.828 5.375 1 97.44 63 TRP B N 1
ATOM 1701 C CA . TRP B 1 63 ? 0.193 -15.938 3.977 1 97.44 63 TRP B CA 1
ATOM 1702 C C . TRP B 1 63 ? -0.1 -17.391 3.609 1 97.44 63 TRP B C 1
ATOM 1704 O O . TRP B 1 63 ? -1.114 -17.688 2.973 1 97.44 63 TRP B O 1
ATOM 1714 N N . ILE B 1 64 ? 0.785 -18.266 3.992 1 97.19 64 ILE B N 1
ATOM 1715 C CA . ILE B 1 64 ? 0.613 -19.688 3.703 1 97.19 64 ILE B CA 1
ATOM 1716 C C . ILE B 1 64 ? -0.688 -20.188 4.324 1 97.19 64 ILE B C 1
ATOM 1718 O O . ILE B 1 64 ? -1.489 -20.844 3.66 1 97.19 64 ILE B O 1
ATOM 1722 N N . GLU B 1 65 ? -0.891 -19.797 5.52 1 96.19 65 GLU B N 1
ATOM 1723 C CA . GLU B 1 65 ? -2.094 -20.219 6.23 1 96.19 65 GLU B CA 1
ATOM 1724 C C . GLU B 1 65 ? -3.352 -19.672 5.559 1 96.19 65 GLU B C 1
ATOM 1726 O O . GLU B 1 65 ? -4.324 -20.406 5.367 1 96.19 65 GLU B O 1
ATOM 1731 N N . LYS B 1 66 ? -3.334 -18.453 5.297 1 93.38 66 LYS B N 1
ATOM 1732 C CA . LYS B 1 66 ? -4.488 -17.828 4.656 1 93.38 66 LYS B CA 1
ATOM 1733 C C . LYS B 1 66 ? -4.746 -18.438 3.281 1 93.38 66 LYS B C 1
ATOM 1735 O O . LYS B 1 66 ? -5.902 -18.609 2.887 1 93.38 66 LYS B O 1
ATOM 1740 N N . THR B 1 67 ? -3.73 -18.641 2.559 1 94.5 67 THR B N 1
ATOM 1741 C CA . THR B 1 67 ? -3.854 -19.25 1.234 1 94.5 67 THR B CA 1
ATOM 1742 C C . THR B 1 67 ? -4.473 -20.641 1.326 1 94.5 67 THR B C 1
ATOM 1744 O O . THR B 1 67 ? -5.379 -20.969 0.558 1 94.5 67 THR B O 1
ATOM 1747 N N . LYS B 1 68 ? -4.031 -21.406 2.242 1 94.12 68 LYS B N 1
ATOM 1748 C CA . LYS B 1 68 ? -4.625 -22.734 2.457 1 94.12 68 LYS B CA 1
ATOM 1749 C C . LYS B 1 68 ? -6.094 -22.609 2.848 1 94.12 68 LYS B C 1
ATOM 1751 O O . LYS B 1 68 ? -6.93 -23.391 2.371 1 94.12 68 LYS B O 1
ATOM 1756 N N . TRP B 1 69 ? -6.355 -21.703 3.689 1 91.06 69 TRP B N 1
ATOM 1757 C CA . TRP B 1 69 ? -7.734 -21.469 4.094 1 91.06 69 TRP B CA 1
ATOM 1758 C C . TRP B 1 69 ? -8.602 -21.109 2.891 1 91.06 69 TRP B C 1
ATOM 1760 O O . TRP B 1 69 ? -9.703 -21.641 2.732 1 91.06 69 TRP B O 1
ATOM 1770 N N . MET B 1 70 ? -8.094 -20.219 2.072 1 89.75 70 MET B N 1
ATOM 1771 C CA . MET B 1 70 ? -8.836 -19.797 0.882 1 89.75 70 MET B CA 1
ATOM 1772 C C . MET B 1 70 ? -9.094 -21 -0.034 1 89.75 70 MET B C 1
ATOM 1774 O O . MET B 1 70 ? -10.195 -21.156 -0.565 1 89.75 70 MET B O 1
ATOM 1778 N N . ARG B 1 71 ? -8.117 -21.75 -0.235 1 90.81 71 ARG B N 1
ATOM 1779 C CA . ARG B 1 71 ? -8.258 -22.953 -1.06 1 90.81 71 ARG B CA 1
ATOM 1780 C C . ARG B 1 71 ? -9.391 -23.828 -0.548 1 90.81 71 ARG B C 1
ATOM 1782 O O . ARG B 1 71 ? -10.164 -24.375 -1.338 1 90.81 71 ARG B O 1
ATOM 1789 N N . GLU B 1 72 ? -9.531 -23.891 0.703 1 89.94 72 GLU B N 1
ATOM 1790 C CA . GLU B 1 72 ? -10.469 -24.812 1.319 1 89.94 72 GLU B CA 1
ATOM 1791 C C . GLU B 1 72 ? -11.859 -24.203 1.43 1 89.94 72 GLU B C 1
ATOM 1793 O O . GLU B 1 72 ? -12.867 -24.922 1.426 1 89.94 72 GLU B O 1
ATOM 1798 N N . ASN B 1 73 ? -11.93 -22.875 1.465 1 87.19 73 ASN B N 1
ATOM 1799 C CA . ASN B 1 73 ? -13.195 -22.266 1.869 1 87.19 73 ASN B CA 1
ATOM 1800 C C . ASN B 1 73 ? -13.797 -21.422 0.746 1 87.19 73 ASN B C 1
ATOM 1802 O O . ASN B 1 73 ? -14.992 -21.109 0.776 1 87.19 73 ASN B O 1
ATOM 1806 N N . CYS B 1 74 ? -12.992 -21.094 -0.161 1 83.56 74 CYS B N 1
ATOM 1807 C CA . CYS B 1 74 ? -13.523 -20.328 -1.283 1 83.56 74 CYS B CA 1
ATOM 1808 C C . CYS B 1 74 ? -14.023 -21.25 -2.387 1 83.56 74 CYS B C 1
ATOM 1810 O O . CYS B 1 74 ? -13.414 -22.281 -2.658 1 83.56 74 CYS B O 1
ATOM 1812 N N . PRO B 1 75 ? -15.195 -20.844 -2.953 1 81.94 75 PRO B N 1
ATOM 1813 C CA . PRO B 1 75 ? -15.68 -21.656 -4.066 1 81.94 75 PRO B CA 1
ATOM 1814 C C . PRO B 1 75 ? -14.711 -21.688 -5.246 1 81.94 75 PRO B C 1
ATOM 1816 O O . PRO B 1 75 ? -14.102 -20.656 -5.566 1 81.94 75 PRO B O 1
ATOM 1819 N N . GLN B 1 76 ? -14.648 -22.844 -5.777 1 85.19 76 GLN B N 1
ATOM 1820 C CA . GLN B 1 76 ? -13.867 -22.938 -7.004 1 85.19 76 GLN B CA 1
ATOM 1821 C C . GLN B 1 76 ? -14.602 -22.312 -8.18 1 85.19 76 GLN B C 1
ATOM 1823 O O . GLN B 1 76 ? -15.82 -22.453 -8.305 1 85.19 76 GLN B O 1
ATOM 1828 N N . ASP B 1 77 ? -13.828 -21.547 -8.93 1 86.5 77 ASP B N 1
ATOM 1829 C CA . ASP B 1 77 ? -14.375 -20.875 -10.109 1 86.5 77 ASP B CA 1
ATOM 1830 C C . ASP B 1 77 ? -13.391 -20.922 -11.273 1 86.5 77 ASP B C 1
ATOM 1832 O O . ASP B 1 77 ? -12.477 -20.094 -11.352 1 86.5 77 ASP B O 1
ATOM 1836 N N . SER B 1 78 ? -13.664 -21.797 -12.219 1 87.25 78 SER B N 1
ATOM 1837 C CA . SER B 1 78 ? -12.758 -22.016 -13.344 1 87.25 78 SER B CA 1
ATOM 1838 C C . SER B 1 78 ? -12.828 -20.859 -14.336 1 87.25 78 SER B C 1
ATOM 1840 O O . SER B 1 78 ? -11.984 -20.75 -15.227 1 87.25 78 SER B O 1
ATOM 1842 N N . THR B 1 79 ? -13.766 -19.953 -14.102 1 89.44 79 THR B N 1
ATOM 1843 C CA . THR B 1 79 ? -13.938 -18.859 -15.039 1 89.44 79 THR B CA 1
ATOM 1844 C C . THR B 1 79 ? -13.203 -17.609 -14.547 1 89.44 79 THR B C 1
ATOM 1846 O O . THR B 1 79 ? -13.172 -16.594 -15.234 1 89.44 79 THR B O 1
ATOM 1849 N N . GLN B 1 80 ? -12.625 -17.734 -13.391 1 89.81 80 GLN B N 1
ATOM 1850 C CA . GLN B 1 80 ? -11.922 -16.594 -12.81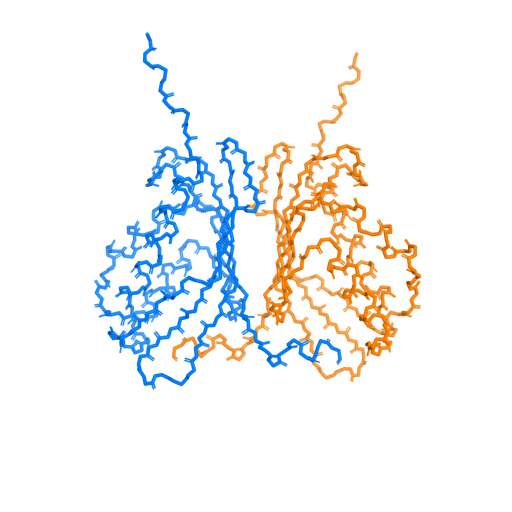2 1 89.81 80 GLN B CA 1
ATOM 1851 C C . GLN B 1 80 ? -10.844 -16.062 -13.766 1 89.81 80 GLN B C 1
ATOM 1853 O O . GLN B 1 80 ? -10.078 -16.844 -14.336 1 89.81 80 GLN B O 1
ATOM 1858 N N . LYS B 1 81 ? -10.867 -14.766 -13.914 1 93.25 81 LYS B N 1
ATOM 1859 C CA . LYS B 1 81 ? -9.852 -14.109 -14.727 1 93.25 81 LYS B CA 1
ATOM 1860 C C . LYS B 1 81 ? -9.328 -12.852 -14.031 1 93.25 81 LYS B C 1
ATOM 1862 O O . LYS B 1 81 ? -10.008 -12.266 -13.188 1 93.25 81 LYS B O 1
ATOM 1867 N N . CYS B 1 82 ? -8.125 -12.562 -14.32 1 95.62 82 CYS B N 1
ATOM 1868 C CA . CYS B 1 82 ? -7.484 -11.32 -13.898 1 95.62 82 CYS B CA 1
ATOM 1869 C C . CYS B 1 82 ? -7.07 -10.484 -15.102 1 95.62 82 CYS B C 1
ATOM 1871 O O . CYS B 1 82 ? -6.336 -10.953 -15.969 1 95.62 82 CYS B O 1
ATOM 1873 N N . ILE B 1 83 ? -7.586 -9.25 -15.188 1 96 83 ILE B N 1
ATOM 1874 C CA . ILE B 1 83 ? -7.242 -8.328 -16.266 1 96 83 ILE B CA 1
ATOM 1875 C C . ILE B 1 83 ? -6.414 -7.172 -15.727 1 96 83 ILE B C 1
ATOM 1877 O O . ILE B 1 83 ? -6.836 -6.484 -14.789 1 96 83 ILE B O 1
ATOM 1881 N N . GLU B 1 84 ? -5.211 -7.039 -16.297 1 97.94 84 GLU B N 1
ATOM 1882 C CA . GLU B 1 84 ? -4.387 -5.891 -15.93 1 97.94 84 GLU B CA 1
ATOM 1883 C C . GLU B 1 84 ? -4.934 -4.605 -16.547 1 97.94 84 GLU B C 1
ATOM 1885 O O . GLU B 1 84 ? -5.102 -4.516 -17.766 1 97.94 84 GLU B O 1
ATOM 1890 N N . LEU B 1 85 ? -5.176 -3.668 -15.727 1 97.25 85 LEU B N 1
ATOM 1891 C CA . LEU B 1 85 ? -5.734 -2.398 -16.188 1 97.25 85 LEU B CA 1
ATOM 1892 C C . LEU B 1 85 ? -4.652 -1.33 -16.281 1 97.25 85 LEU B C 1
ATOM 1894 O O . LEU B 1 85 ? -4.734 -0.426 -17.109 1 97.25 85 LEU B O 1
ATOM 1898 N N . GLN B 1 86 ? -3.674 -1.337 -15.438 1 97.56 86 GLN B N 1
ATOM 1899 C CA . GLN B 1 86 ? -2.555 -0.401 -15.391 1 97.56 86 GLN B CA 1
ATOM 1900 C C . GLN B 1 86 ? -1.308 -1.062 -14.812 1 97.56 86 GLN B C 1
ATOM 1902 O O . GLN B 1 86 ? -1.407 -1.957 -13.969 1 97.56 86 GLN B O 1
ATOM 1907 N N . TYR B 1 87 ? -0.206 -0.712 -15.258 1 98.25 87 TYR B N 1
ATOM 1908 C CA . TYR B 1 87 ? 1.09 -1.134 -14.742 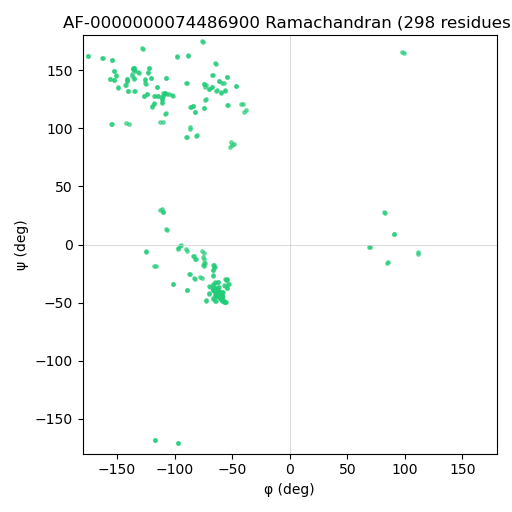1 98.25 87 TYR B CA 1
ATOM 1909 C C . TYR B 1 87 ? 2.098 0.009 -14.797 1 98.25 87 TYR B C 1
ATOM 1911 O O . TYR B 1 87 ? 2.133 0.767 -15.766 1 98.25 87 TYR B O 1
ATOM 1919 N N . GLU B 1 88 ? 2.863 0.124 -13.727 1 97.56 88 GLU B N 1
ATOM 1920 C CA . GLU B 1 88 ? 3.904 1.146 -13.664 1 97.56 88 GLU B CA 1
ATOM 1921 C C . GLU B 1 88 ? 5.043 0.724 -12.742 1 97.56 88 GLU B C 1
ATOM 1923 O O . GLU B 1 88 ? 4.809 0.089 -11.711 1 97.56 88 GLU B O 1
ATOM 1928 N N . VAL B 1 89 ? 6.211 1.052 -13.156 1 98.06 89 VAL B N 1
ATOM 1929 C CA . VAL B 1 89 ? 7.328 1.026 -12.211 1 98.06 89 VAL B CA 1
ATOM 1930 C C . VAL B 1 89 ? 7.34 2.314 -11.391 1 98.06 89 VAL B C 1
ATOM 1932 O O . VAL B 1 89 ? 7.609 3.393 -11.922 1 98.06 89 VAL B O 1
ATOM 1935 N N . VAL B 1 90 ? 7.098 2.213 -10.102 1 96.62 90 VAL B N 1
ATOM 1936 C CA . VAL B 1 9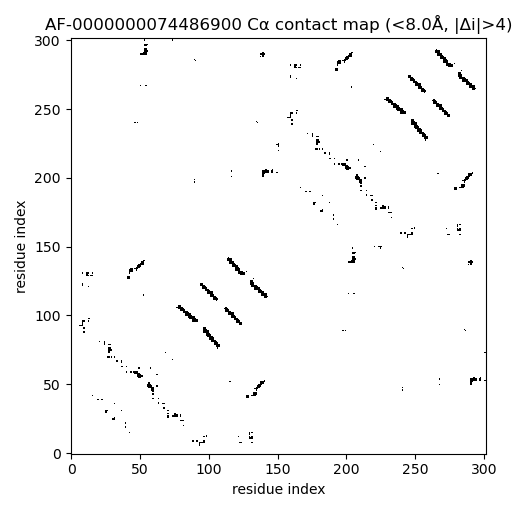0 ? 6.992 3.387 -9.242 1 96.62 90 VAL B CA 1
ATOM 1937 C C . VAL B 1 90 ? 8.375 4.004 -9.031 1 96.62 90 VAL B C 1
ATOM 1939 O O . VAL B 1 90 ? 8.539 5.223 -9.125 1 96.62 90 VAL B O 1
ATOM 1942 N N . TRP B 1 91 ? 9.328 3.176 -8.703 1 94.12 91 TRP B N 1
ATOM 1943 C CA . TRP B 1 91 ? 10.734 3.553 -8.57 1 94.12 91 TRP B CA 1
ATOM 1944 C C . TRP B 1 91 ? 11.633 2.32 -8.586 1 94.12 91 TRP B C 1
ATOM 1946 O O . TRP B 1 91 ? 11.156 1.196 -8.414 1 94.12 91 TRP B O 1
ATOM 1956 N N . GLN B 1 92 ? 12.922 2.582 -8.875 1 95.44 92 GLN B N 1
ATOM 1957 C CA . GLN B 1 92 ? 13.883 1.481 -8.859 1 95.44 92 GLN B CA 1
ATOM 1958 C C . GLN B 1 92 ? 15.289 1.979 -8.547 1 95.44 92 GLN B C 1
ATOM 1960 O O . GLN B 1 92 ? 15.602 3.15 -8.766 1 95.44 92 GLN B O 1
ATOM 1965 N N . THR B 1 93 ? 16.031 1.167 -7.93 1 93.88 93 THR B N 1
ATOM 1966 C CA . THR B 1 93 ? 17.484 1.22 -7.871 1 93.88 93 THR B CA 1
ATOM 1967 C C . THR B 1 93 ? 18.109 -0.018 -8.523 1 93.88 93 THR B C 1
ATOM 1969 O O . THR B 1 93 ? 17.406 -0.782 -9.195 1 93.88 93 THR B O 1
ATOM 1972 N N . GLU B 1 94 ? 19.344 -0.186 -8.32 1 94.31 94 GLU B N 1
ATOM 1973 C CA . GLU B 1 94 ? 20.016 -1.379 -8.844 1 94.31 94 GLU B CA 1
ATOM 1974 C C . GLU B 1 94 ? 19.5 -2.639 -8.141 1 94.31 94 GLU B C 1
ATOM 1976 O O . GLU B 1 94 ? 19.422 -3.705 -8.758 1 94.31 94 GLU B O 1
ATOM 1981 N N . ASP B 1 95 ? 19.031 -2.443 -6.879 1 95.88 95 ASP B N 1
ATOM 1982 C CA . ASP B 1 95 ? 18.781 -3.654 -6.105 1 95.88 95 ASP B CA 1
ATOM 1983 C C . ASP B 1 95 ? 17.344 -3.68 -5.586 1 95.88 95 ASP B C 1
ATOM 1985 O O . ASP B 1 95 ? 16.938 -4.637 -4.926 1 95.88 95 ASP B O 1
ATOM 1989 N N . HIS B 1 96 ? 16.625 -2.576 -5.805 1 97.06 96 HIS B N 1
ATOM 1990 C CA . HIS B 1 96 ? 15.242 -2.521 -5.328 1 97.06 96 HIS B CA 1
ATOM 1991 C C . HIS B 1 96 ? 14.312 -1.926 -6.383 1 97.06 96 HIS B C 1
ATOM 1993 O O . HIS B 1 96 ? 14.742 -1.114 -7.207 1 97.06 96 HIS B O 1
ATOM 1999 N N . CYS B 1 97 ? 13.125 -2.342 -6.316 1 97.75 97 CYS B N 1
ATOM 2000 C CA . CYS B 1 97 ? 12.109 -1.663 -7.121 1 97.75 97 CYS B CA 1
ATOM 2001 C C . CYS B 1 97 ? 10.727 -1.818 -6.5 1 97.75 97 CYS B C 1
ATOM 2003 O O . CYS B 1 97 ? 10.516 -2.689 -5.656 1 97.75 97 CYS B O 1
ATOM 2005 N N . GLN B 1 98 ? 9.922 -0.971 -6.863 1 98.19 98 GLN B N 1
ATOM 2006 C CA . GLN B 1 98 ? 8.5 -1.035 -6.52 1 98.19 98 GLN B CA 1
ATOM 2007 C C . GLN B 1 98 ? 7.633 -1 -7.773 1 98.19 98 GLN B C 1
ATOM 2009 O O . GLN B 1 98 ? 7.816 -0.142 -8.641 1 98.19 98 GLN B O 1
ATOM 2014 N N . LEU B 1 99 ? 6.742 -1.937 -7.832 1 98.69 99 LEU B N 1
ATOM 2015 C CA . LEU B 1 99 ? 5.781 -2.02 -8.922 1 98.69 99 LEU B CA 1
ATOM 2016 C C . LEU B 1 99 ? 4.387 -1.624 -8.453 1 98.69 99 LEU B C 1
ATOM 2018 O O . LEU B 1 99 ? 3.998 -1.927 -7.324 1 98.69 99 LEU B O 1
ATOM 2022 N N . PHE B 1 100 ? 3.709 -0.973 -9.336 1 98.38 100 PHE B N 1
ATOM 2023 C CA . PHE B 1 100 ? 2.279 -0.713 -9.211 1 98.38 100 PHE B CA 1
ATOM 2024 C C . PHE B 1 100 ? 1.5 -1.428 -10.312 1 98.38 100 PHE B C 1
ATOM 2026 O O . PHE B 1 100 ? 1.916 -1.433 -11.469 1 98.38 100 PHE B O 1
ATOM 2033 N N . PHE B 1 101 ? 0.427 -2.035 -9.914 1 98.25 101 PHE B N 1
ATOM 2034 C CA . PHE B 1 101 ? -0.457 -2.621 -10.914 1 98.25 101 PHE B CA 1
ATOM 2035 C C . PHE B 1 101 ? -1.905 -2.596 -10.438 1 98.25 101 PHE B C 1
ATOM 2037 O O . PHE B 1 101 ? -2.186 -2.881 -9.273 1 98.25 101 PHE B O 1
ATOM 2044 N N . LYS B 1 102 ? -2.754 -2.193 -11.383 1 97.38 102 LYS B N 1
ATOM 2045 C CA . LYS B 1 102 ? -4.203 -2.232 -11.211 1 97.38 102 LYS B CA 1
ATOM 2046 C C . LYS B 1 102 ? -4.812 -3.42 -11.953 1 97.38 102 LYS B C 1
ATOM 2048 O O . LYS B 1 102 ? -4.566 -3.607 -13.148 1 97.38 102 LYS B O 1
ATOM 2053 N N . GLU B 1 103 ? -5.582 -4.137 -11.211 1 96.56 103 GLU B N 1
ATOM 2054 C CA . GLU B 1 103 ? -6.121 -5.355 -11.812 1 96.56 103 GLU B CA 1
ATOM 2055 C C . GLU B 1 103 ? -7.598 -5.535 -11.469 1 96.56 103 GLU B C 1
ATOM 2057 O O . GLU B 1 103 ? -8.031 -5.172 -10.375 1 96.56 103 GLU B O 1
ATOM 2062 N N . SER B 1 104 ? -8.281 -6.062 -12.406 1 94.31 104 SER B N 1
ATOM 2063 C CA . SER B 1 104 ? -9.664 -6.48 -12.227 1 94.31 104 SER B CA 1
ATOM 2064 C C . SER B 1 104 ? -9.773 -8 -12.117 1 94.31 104 SER B C 1
ATOM 2066 O O . SER B 1 104 ? -9.234 -8.727 -12.953 1 94.31 104 SER B O 1
ATOM 2068 N N . TRP B 1 105 ? -10.484 -8.383 -11.062 1 92.25 105 TRP B N 1
ATOM 2069 C CA . TRP B 1 105 ? -10.656 -9.812 -10.789 1 92.25 105 TRP B CA 1
ATOM 2070 C C . TRP B 1 105 ? -12.125 -10.203 -10.859 1 92.25 105 TRP B C 1
ATOM 2072 O O . TRP B 1 105 ? -12.984 -9.539 -10.266 1 92.25 105 TRP B O 1
ATOM 2082 N N . GLY B 1 106 ? -12.406 -11.234 -11.648 1 88.31 106 GLY B N 1
ATOM 2083 C CA . GLY B 1 106 ? -13.781 -11.711 -11.711 1 88.31 106 GLY B CA 1
ATOM 2084 C C . GLY B 1 106 ? -13.945 -12.953 -12.555 1 88.31 106 GLY B C 1
ATOM 2085 O O . GLY B 1 106 ? -13 -13.383 -13.234 1 88.31 106 GLY B O 1
ATOM 2086 N N . GLY B 1 107 ? -15.102 -13.555 -12.289 1 83.94 107 GLY B N 1
ATOM 2087 C CA . GLY B 1 107 ? -15.5 -14.734 -13.039 1 83.94 107 GLY B CA 1
ATOM 2088 C C . GLY B 1 107 ? -16.875 -14.625 -13.648 1 83.94 107 GLY B C 1
ATOM 2089 O O . GLY B 1 107 ? -17.594 -13.656 -13.391 1 83.94 107 GLY B O 1
ATOM 2090 N N . GLU B 1 108 ? -17.031 -15.578 -14.469 1 78.62 108 GLU B N 1
ATOM 2091 C CA . GLU B 1 108 ? -18.359 -15.625 -15.078 1 78.62 108 GLU B CA 1
ATOM 2092 C C . GLU B 1 108 ? -19.438 -15.867 -14.023 1 78.62 108 GLU B C 1
ATOM 2094 O O . GLU B 1 108 ? -19.266 -16.688 -13.117 1 78.62 108 GLU B O 1
ATOM 2099 N N . GLY B 1 109 ? -20.484 -15.109 -14.055 1 70.06 109 GLY B N 1
ATOM 2100 C CA . GLY B 1 109 ? -21.625 -15.305 -13.172 1 70.06 109 GLY B CA 1
ATOM 2101 C C . GLY B 1 109 ? -21.453 -14.641 -11.812 1 70.06 109 GLY B C 1
ATOM 2102 O O . GLY B 1 109 ? -22.344 -14.695 -10.977 1 70.06 109 GLY B O 1
ATOM 2103 N N . GLN B 1 110 ? -20.25 -14.273 -11.492 1 69.69 110 GLN B N 1
ATOM 2104 C CA . GLN B 1 110 ? -20.031 -13.578 -10.227 1 69.69 110 GLN B CA 1
ATOM 2105 C C . GLN B 1 110 ? -20.703 -12.203 -10.234 1 69.69 110 GLN B C 1
ATOM 2107 O O . GLN B 1 110 ? -20.844 -11.586 -11.297 1 69.69 110 GLN B O 1
ATOM 2112 N N . ASP B 1 111 ? -21.141 -11.93 -9 1 69.5 111 ASP B N 1
ATOM 2113 C CA . ASP B 1 111 ? -21.703 -10.594 -8.828 1 69.5 111 ASP B CA 1
ATOM 2114 C C . ASP B 1 111 ? -20.609 -9.555 -8.625 1 69.5 111 ASP B C 1
ATOM 2116 O O . ASP B 1 111 ? -20.047 -9.445 -7.531 1 69.5 111 ASP B O 1
ATOM 2120 N N . GLY B 1 112 ? -20.25 -9.008 -9.656 1 77.12 112 GLY B N 1
ATOM 2121 C CA . GLY B 1 112 ? -19.375 -7.848 -9.602 1 77.12 112 GLY B CA 1
ATOM 2122 C C . GLY B 1 112 ? -17.906 -8.188 -9.852 1 77.12 112 GLY B C 1
ATOM 2123 O O . GLY B 1 112 ? -17.562 -9.359 -10 1 77.12 112 GLY B O 1
ATOM 2124 N N . VAL B 1 113 ? -17.141 -7.164 -10.117 1 86.88 113 VAL B N 1
ATOM 2125 C CA . VAL B 1 113 ? -15.711 -7.246 -10.383 1 86.88 113 VAL B CA 1
ATOM 2126 C C . VAL B 1 113 ? -14.938 -6.527 -9.273 1 86.88 113 VAL B C 1
ATOM 2128 O O . VAL B 1 113 ? -15.359 -5.465 -8.805 1 86.88 113 VAL B O 1
ATOM 2131 N N . LEU B 1 114 ? -13.945 -7.312 -8.719 1 89.75 114 LEU B N 1
ATOM 2132 C CA . LEU B 1 114 ? -13.031 -6.691 -7.762 1 89.75 114 LEU B CA 1
ATOM 2133 C C . LEU B 1 114 ? -11.891 -5.984 -8.484 1 89.75 114 LEU B C 1
ATOM 2135 O O . LEU B 1 114 ? -11.164 -6.605 -9.266 1 89.75 114 LEU B O 1
ATOM 2139 N N . VAL B 1 115 ? -11.828 -4.715 -8.25 1 93.06 115 VAL B N 1
ATOM 2140 C CA . VAL B 1 115 ? -10.68 -3.971 -8.773 1 93.06 115 VAL B CA 1
ATOM 2141 C C . VAL B 1 115 ? -9.789 -3.523 -7.621 1 93.06 115 VAL B C 1
ATOM 2143 O O . VAL B 1 115 ? -10.273 -2.977 -6.629 1 93.06 115 VAL B O 1
ATOM 2146 N N . THR B 1 116 ? -8.5 -3.857 -7.734 1 95.5 116 THR B N 1
ATOM 2147 C CA . THR B 1 116 ? -7.559 -3.475 -6.691 1 95.5 116 THR B CA 1
ATOM 2148 C C . THR B 1 116 ? -6.391 -2.688 -7.281 1 95.5 116 THR B C 1
ATOM 2150 O O . THR B 1 116 ? -5.949 -2.963 -8.398 1 95.5 116 THR B O 1
ATOM 2153 N N . ASP B 1 117 ? -5.961 -1.629 -6.613 1 97.19 117 ASP B N 1
ATOM 2154 C CA . ASP B 1 117 ? -4.629 -1.047 -6.773 1 97.19 117 ASP B CA 1
ATOM 2155 C C . ASP B 1 117 ? -3.613 -1.745 -5.875 1 97.19 117 ASP B C 1
ATOM 2157 O O . ASP B 1 117 ? -3.758 -1.747 -4.648 1 97.19 117 ASP B O 1
ATOM 2161 N N . SER B 1 118 ? -2.607 -2.35 -6.492 1 98.06 118 SER B N 1
ATOM 2162 C CA . SER B 1 118 ? -1.634 -3.121 -5.727 1 98.06 118 SER B CA 1
ATOM 2163 C C . SER B 1 118 ? -0.217 -2.605 -5.957 1 98.06 118 SER B C 1
ATOM 2165 O O . SER B 1 118 ? 0.108 -2.137 -7.051 1 98.06 118 SER B O 1
ATOM 2167 N N . THR B 1 119 ? 0.583 -2.732 -4.891 1 98.31 119 THR B N 1
ATOM 2168 C CA . THR B 1 119 ? 2.006 -2.441 -5.02 1 98.31 119 THR B CA 1
ATOM 2169 C C . THR B 1 119 ? 2.844 -3.566 -4.418 1 98.31 119 THR B C 1
ATOM 2171 O O . THR B 1 119 ? 2.43 -4.207 -3.451 1 98.31 119 THR B O 1
ATOM 2174 N N . ALA B 1 120 ? 3.979 -3.781 -5.004 1 98.62 120 ALA B N 1
ATOM 2175 C CA . ALA B 1 120 ? 4.949 -4.773 -4.547 1 98.62 120 ALA B CA 1
ATOM 2176 C C . ALA B 1 120 ? 6.359 -4.195 -4.535 1 98.62 120 ALA B C 1
ATOM 2178 O O . ALA B 1 120 ? 6.781 -3.553 -5.5 1 98.62 120 ALA B O 1
ATOM 2179 N N . VAL B 1 121 ? 7.051 -4.398 -3.457 1 98.38 121 VAL B N 1
ATOM 2180 C CA . VAL B 1 121 ? 8.445 -3.98 -3.33 1 98.38 121 VAL B CA 1
ATOM 2181 C C . VAL B 1 121 ? 9.352 -5.207 -3.354 1 98.38 121 VAL B C 1
ATOM 2183 O O . VAL B 1 121 ? 9.133 -6.168 -2.611 1 98.38 121 VAL B O 1
ATOM 2186 N N . TYR B 1 122 ? 10.352 -5.09 -4.199 1 98.44 122 TYR B N 1
ATOM 2187 C CA . TYR B 1 122 ? 11.273 -6.207 -4.367 1 98.44 122 TYR B CA 1
ATOM 2188 C C . TYR B 1 122 ? 12.703 -5.785 -4.059 1 98.44 122 TYR B C 1
ATOM 2190 O O . TYR B 1 122 ? 13.07 -4.621 -4.242 1 98.44 122 TYR B O 1
ATOM 2198 N N . ARG B 1 123 ? 13.469 -6.762 -3.627 1 98.06 123 ARG B N 1
ATOM 2199 C CA . ARG B 1 123 ? 14.914 -6.641 -3.48 1 98.06 123 ARG B CA 1
ATOM 2200 C C . ARG B 1 123 ? 15.633 -7.75 -4.234 1 98.06 123 ARG B C 1
ATOM 2202 O O . ARG B 1 123 ? 15.18 -8.898 -4.246 1 98.06 123 ARG B O 1
ATOM 2209 N N . ARG B 1 124 ? 16.719 -7.363 -4.805 1 98.12 124 ARG B N 1
ATOM 2210 C CA . ARG B 1 124 ? 17.562 -8.375 -5.438 1 98.12 124 ARG B CA 1
ATOM 2211 C C . ARG B 1 124 ? 18.016 -9.422 -4.426 1 98.12 124 ARG B C 1
ATOM 2213 O O . ARG B 1 124 ? 18.469 -9.078 -3.33 1 98.12 124 ARG B O 1
ATOM 2220 N N . ASP B 1 125 ? 17.859 -10.656 -4.727 1 98.12 125 ASP B N 1
ATOM 2221 C CA . ASP B 1 125 ? 18.266 -11.766 -3.879 1 98.12 125 ASP B CA 1
ATOM 2222 C C . ASP B 1 125 ? 18.547 -13.023 -4.711 1 98.12 125 ASP B C 1
ATOM 2224 O O . ASP B 1 125 ? 17.609 -13.727 -5.105 1 98.12 125 ASP B O 1
ATOM 2228 N N . ALA B 1 126 ? 19.734 -13.32 -4.906 1 96.56 126 ALA B N 1
ATOM 2229 C CA . ALA B 1 126 ? 20.141 -14.398 -5.801 1 96.56 126 ALA B CA 1
ATOM 2230 C C . ALA B 1 126 ? 19.703 -15.758 -5.262 1 96.56 126 ALA B C 1
ATOM 2232 O O . ALA B 1 126 ? 19.641 -16.734 -6.008 1 96.56 126 ALA B O 1
ATOM 2233 N N . SER B 1 127 ? 19.375 -15.828 -3.979 1 97.38 127 SER B N 1
ATOM 2234 C CA . SER B 1 127 ? 18.984 -17.094 -3.381 1 97.38 127 SER B CA 1
ATOM 2235 C C . SER B 1 127 ? 17.5 -17.391 -3.627 1 97.38 127 SER B C 1
ATOM 2237 O O . SER B 1 127 ? 17.031 -18.5 -3.338 1 97.38 127 SER B O 1
ATOM 2239 N N . LYS B 1 128 ? 16.797 -16.438 -4.117 1 97.88 128 LYS B N 1
ATOM 2240 C CA . LYS B 1 128 ? 15.352 -16.578 -4.34 1 97.88 128 LYS B CA 1
ATOM 2241 C C . LYS B 1 128 ? 15.055 -16.938 -5.789 1 97.88 128 LYS B C 1
ATOM 2243 O O . LYS B 1 128 ? 15.867 -16.672 -6.68 1 97.88 128 LYS B O 1
ATOM 2248 N N . PRO B 1 129 ? 13.859 -17.438 -5.973 1 94.25 129 PRO B N 1
ATOM 2249 C CA . PRO B 1 129 ? 13.438 -17.656 -7.359 1 94.25 129 PRO B CA 1
ATOM 2250 C C . PRO B 1 129 ? 13.453 -16.375 -8.18 1 94.25 129 PRO B C 1
ATOM 2252 O O . PRO B 1 129 ? 13.109 -15.305 -7.672 1 94.25 129 PRO B O 1
ATOM 2255 N N . ASP B 1 130 ? 13.883 -16.328 -9.422 1 95.88 130 ASP B N 1
ATOM 2256 C CA . ASP B 1 130 ? 13.914 -15.234 -10.398 1 95.88 130 ASP B CA 1
ATOM 2257 C C . ASP B 1 130 ? 14.93 -14.164 -9.992 1 95.88 130 ASP B C 1
ATOM 2259 O O . ASP B 1 130 ? 14.961 -13.078 -10.586 1 95.88 130 ASP B O 1
ATOM 2263 N N . GLY B 1 131 ? 15.594 -14.344 -8.812 1 98 131 GLY B N 1
ATOM 2264 C CA . GLY B 1 131 ? 16.656 -13.438 -8.414 1 98 131 GLY B CA 1
ATOM 2265 C C . GLY B 1 131 ? 16.172 -12.266 -7.586 1 98 131 GLY B C 1
ATOM 2266 O O . GLY B 1 131 ? 16.906 -11.297 -7.383 1 98 131 GLY B O 1
ATOM 2267 N N . VAL B 1 132 ? 14.875 -12.289 -7.148 1 98.56 132 VAL B N 1
ATOM 2268 C CA . VAL B 1 132 ? 14.328 -11.211 -6.332 1 98.56 132 VAL B CA 1
ATOM 2269 C C . VAL B 1 132 ? 13.531 -11.797 -5.168 1 98.56 132 VAL B C 1
ATOM 2271 O O . VAL B 1 132 ? 12.984 -12.898 -5.273 1 98.56 132 VAL B O 1
ATOM 2274 N N . ALA B 1 133 ? 13.508 -11.086 -4.098 1 98.62 133 ALA B N 1
ATOM 2275 C CA . ALA B 1 133 ? 12.648 -11.367 -2.953 1 98.62 133 ALA B CA 1
ATOM 2276 C C . ALA B 1 133 ? 11.547 -10.32 -2.82 1 98.62 133 ALA B C 1
ATOM 2278 O O . ALA B 1 133 ? 11.805 -9.117 -2.947 1 98.62 133 ALA B O 1
ATOM 2279 N N . LEU B 1 134 ? 10.375 -10.789 -2.682 1 98.69 134 LEU B N 1
ATOM 2280 C CA . LEU B 1 134 ? 9.266 -9.883 -2.377 1 98.69 134 LEU B CA 1
ATOM 2281 C C . LEU B 1 134 ? 9.32 -9.43 -0.922 1 98.69 134 LEU B C 1
ATOM 2283 O O . LEU B 1 134 ? 9.195 -10.25 -0.008 1 98.69 134 LEU B O 1
ATOM 2287 N N . LEU B 1 135 ? 9.484 -8.117 -0.695 1 98.06 135 LEU B N 1
ATOM 2288 C CA . LEU B 1 135 ? 9.609 -7.555 0.645 1 98.06 135 LEU B CA 1
ATOM 2289 C C . LEU B 1 135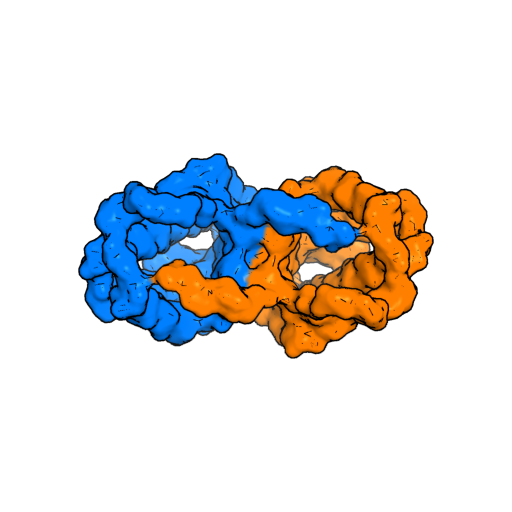 ? 8.234 -7.191 1.208 1 98.06 135 LEU B C 1
ATOM 2291 O O . LEU B 1 135 ? 7.984 -7.371 2.4 1 98.06 135 LEU B O 1
ATOM 2295 N N . TYR B 1 136 ? 7.445 -6.676 0.306 1 98.38 136 TYR B N 1
ATOM 2296 C CA . TYR B 1 136 ? 6.207 -6.062 0.771 1 98.38 136 TYR B CA 1
ATOM 2297 C C . TYR B 1 136 ? 5.16 -6.047 -0.333 1 98.38 136 TYR B C 1
ATOM 2299 O O . TYR B 1 136 ? 5.484 -5.836 -1.504 1 98.38 136 TYR B O 1
ATOM 2307 N N . TYR B 1 137 ? 3.947 -6.254 0.021 1 98.62 137 TYR B N 1
ATOM 2308 C CA . TYR B 1 137 ? 2.807 -6.23 -0.887 1 98.62 137 TYR B CA 1
ATOM 2309 C C . TYR B 1 137 ? 1.6 -5.57 -0.231 1 98.62 137 TYR B C 1
ATOM 2311 O O . TYR B 1 137 ? 1.303 -5.828 0.938 1 98.62 137 TYR B O 1
ATOM 2319 N N . GLN B 1 138 ? 0.95 -4.637 -0.957 1 98.5 138 GLN B N 1
ATOM 2320 C CA . GLN B 1 138 ? -0.245 -4.008 -0.401 1 98.5 138 GLN B CA 1
ATOM 2321 C C . GLN B 1 138 ? -1.302 -3.789 -1.479 1 98.5 138 GLN B C 1
ATOM 2323 O O . GLN B 1 138 ? -0.982 -3.369 -2.594 1 98.5 138 GLN B O 1
ATOM 2328 N N . GLU B 1 139 ? -2.545 -4.016 -1.092 1 96.69 139 GLU B N 1
ATOM 2329 C CA . GLU B 1 139 ? -3.693 -3.811 -1.97 1 96.69 139 GLU B CA 1
ATOM 2330 C C . GLU B 1 139 ? -4.656 -2.783 -1.384 1 96.69 139 GLU B C 1
ATOM 2332 O O . GLU B 1 139 ? -4.871 -2.744 -0.17 1 96.69 139 GLU B O 1
ATOM 2337 N N . THR B 1 140 ? -5.215 -2.023 -2.252 1 96 140 THR B N 1
ATOM 2338 C CA . THR B 1 140 ? -6.344 -1.151 -1.938 1 96 140 THR B CA 1
ATOM 2339 C C . THR B 1 140 ? -7.504 -1.401 -2.898 1 96 140 THR B C 1
ATOM 2341 O O . THR B 1 140 ? -7.312 -1.433 -4.117 1 96 140 THR B O 1
ATOM 2344 N N . LYS B 1 141 ? -8.656 -1.633 -2.285 1 92.88 141 LYS B N 1
ATOM 2345 C CA . LYS B 1 141 ? -9.836 -1.812 -3.125 1 92.88 141 LYS B CA 1
ATOM 2346 C C . LYS B 1 141 ? -10.25 -0.498 -3.785 1 92.88 141 LYS B C 1
ATOM 2348 O O . LYS B 1 141 ? -10.273 0.549 -3.133 1 92.88 141 LYS B O 1
ATOM 2353 N N . VAL B 1 142 ? -10.523 -0.6 -5.078 1 89.62 142 VAL B N 1
ATOM 2354 C CA . VAL B 1 142 ? -11.07 0.555 -5.781 1 89.62 142 VAL B CA 1
ATOM 2355 C C . VAL B 1 142 ? -12.594 0.573 -5.641 1 89.62 142 VAL B C 1
ATOM 2357 O O . VAL B 1 142 ? -13.281 -0.326 -6.133 1 89.62 142 VAL B O 1
ATOM 2360 N N . ASP B 1 143 ? -13.086 1.349 -4.762 1 75.38 143 ASP B N 1
ATOM 2361 C CA . ASP B 1 143 ? -14.531 1.419 -4.551 1 75.38 143 ASP B CA 1
ATOM 2362 C C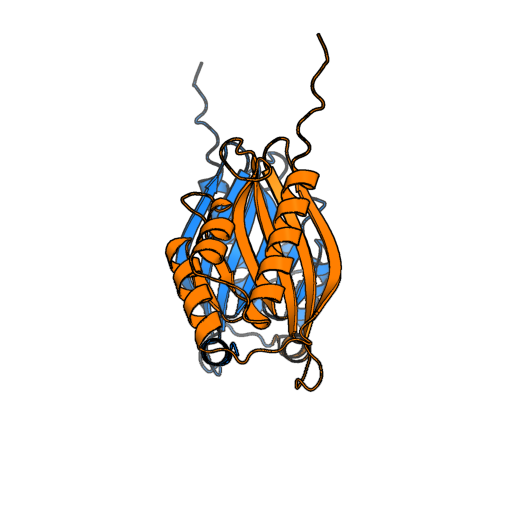 . ASP B 1 143 ? -15.094 2.758 -5.031 1 75.38 143 ASP B C 1
ATOM 2364 O O . ASP B 1 143 ? -14.797 3.803 -4.445 1 75.38 143 ASP B O 1
ATOM 2368 N N . ALA B 1 144 ? -15.703 2.641 -6.098 1 59.28 144 ALA B N 1
ATOM 2369 C CA . ALA B 1 144 ? -16.297 3.854 -6.664 1 59.28 144 ALA B CA 1
ATOM 2370 C C . ALA B 1 144 ? -17.219 4.535 -5.66 1 59.28 144 ALA B C 1
ATOM 2372 O O . ALA B 1 144 ? -17.359 5.762 -5.664 1 59.28 144 ALA B O 1
ATOM 2373 N N . GLU B 1 145 ? -17.797 3.729 -4.812 1 57.5 145 GLU B N 1
ATOM 2374 C CA . GLU B 1 145 ? -18.797 4.305 -3.906 1 57.5 145 GLU B CA 1
ATOM 2375 C C . GLU B 1 145 ? -18.109 5.043 -2.754 1 57.5 145 GLU B C 1
ATOM 2377 O O . GLU B 1 145 ? -18.656 6.023 -2.238 1 57.5 145 GLU B O 1
ATOM 2382 N N . THR B 1 146 ? -16.969 4.656 -2.404 1 55.19 146 THR B N 1
ATOM 2383 C CA . THR B 1 146 ? -16.312 5.242 -1.246 1 55.19 146 THR B CA 1
ATOM 2384 C C . THR B 1 146 ? -15.609 6.543 -1.626 1 55.19 146 THR B C 1
ATOM 2386 O O . THR B 1 146 ? -15.422 7.426 -0.784 1 55.19 146 THR B O 1
ATOM 2389 N N . THR B 1 147 ? -15.195 6.633 -2.852 1 51.28 147 THR B N 1
ATOM 2390 C CA . THR B 1 147 ? -14.5 7.844 -3.271 1 51.28 147 THR B CA 1
ATOM 2391 C C . THR B 1 147 ? -15.328 9.086 -2.934 1 51.28 147 THR B C 1
ATOM 2393 O O . THR B 1 147 ? -14.773 10.117 -2.541 1 51.28 147 THR B O 1
ATOM 2396 N N . MET B 1 148 ? -16.703 8.922 -3.018 1 51.22 148 MET B N 1
ATOM 2397 C CA . MET B 1 148 ? -17.562 10.102 -2.891 1 51.22 148 MET B CA 1
ATOM 2398 C C . MET B 1 148 ? -17.797 10.453 -1.425 1 51.22 148 MET B C 1
ATOM 2400 O O . MET B 1 148 ? -18.234 11.562 -1.107 1 51.22 148 MET B O 1
ATOM 2404 N N . LYS B 1 149 ? -17.422 9.492 -0.552 1 56.53 149 LYS B N 1
ATOM 2405 C CA . LYS B 1 149 ? -17.844 9.742 0.822 1 56.53 149 LYS B CA 1
ATOM 2406 C C . LYS B 1 149 ? -16.656 10.047 1.722 1 56.53 149 LYS B C 1
ATOM 2408 O O . LYS B 1 149 ? -16.719 9.875 2.939 1 56.53 149 LYS B O 1
ATOM 2413 N N . MET B 1 150 ? -15.625 10.641 1.122 1 59.38 150 MET B N 1
ATOM 2414 C CA . MET B 1 150 ? -14.445 10.906 1.938 1 59.38 150 MET B CA 1
ATOM 2415 C C . MET B 1 150 ? -14.797 11.766 3.145 1 59.38 150 MET B C 1
ATOM 2417 O O . MET B 1 150 ? -14.156 11.656 4.195 1 59.38 150 MET B O 1
ATOM 2421 N N . CYS B 1 151 ? -15.727 12.656 2.916 1 65.12 151 CYS B N 1
ATOM 2422 C CA . CYS B 1 151 ? -16.141 13.484 4.043 1 65.12 151 CYS B CA 1
ATOM 2423 C C . CYS B 1 151 ? -17.656 13.594 4.109 1 65.12 151 CYS B C 1
ATOM 2425 O O . CYS B 1 151 ? -18.344 13.43 3.096 1 65.12 151 CYS B O 1
#

Radius of gyration: 20.23 Å; Cα contacts (8 Å, |Δi|>4): 578; chains: 2; bounding box: 59×57×40 Å

Solvent-accessible surface area (backbone atoms only — not comparable to full-atom values): 15962 Å² total; per-residue (Å²): 128,83,75,71,75,74,79,57,54,64,62,30,46,49,52,50,52,52,50,50,50,51,48,52,54,37,39,32,53,65,69,63,51,71,65,55,53,55,57,64,54,53,30,45,32,98,70,18,37,36,32,41,45,37,40,53,72,33,38,65,70,48,44,55,52,50,51,53,48,44,57,73,69,31,74,71,39,83,55,50,44,75,45,79,74,46,76,45,75,68,48,70,57,81,48,36,35,31,39,35,38,28,34,37,37,39,36,77,89,50,92,63,70,51,36,34,46,32,38,38,31,35,31,62,30,80,90,26,62,74,36,27,20,41,43,34,36,41,27,17,38,51,35,78,74,44,54,75,55,77,94,128,83,73,70,75,77,78,55,53,64,61,31,46,49,52,51,52,52,52,50,51,50,48,54,53,37,38,32,52,66,70,62,50,70,66,55,53,55,56,64,54,53,29,46,33,98,72,18,39,37,33,41,45,37,40,54,75,31,38,63,70,47,44,53,51,50,50,53,47,44,56,73,67,32,75,72,39,82,56,52,44,76,44,80,74,45,75,44,76,68,49,71,58,82,50,36,37,31,40,37,39,28,35,37,37,40,36,76,89,50,90,63,70,51,37,35,47,31,38,38,31,35,34,62,30,81,90,25,64,74,37,28,20,40,43,34,36,40,27,17,39,50,35,79,74,44,55,74,54,78,95

Nearest PDB structures (foldseek):
  5ig0-assembly1_A-2  TM=7.898E-01  e=7.320E-06  Salpingoeca rosetta
  3d9r-assembly2_D  TM=6.387E-01  e=4.383E-05  Pectobacterium atrosepticum
  3ef8-assembly1_A  TM=6.491E-01  e=1.208E-04  Novosphingobium aromaticivorans DSM 12444
  5bka-assembly2_E  TM=6.009E-01  e=3.984E-04  Streptomyces coelicolor A3(2)
  6p7l-assembly1_A  TM=6.575E-01  e=1.770E-03  Streptomyces sp. CM020

Organism: Spizellomyces punctatus (strain DAOM BR117) (NCBI:txid645134)

Secondary structure (DSSP, 8-state):
--------HHHHHHHHHHHHHHHHHHHHTT---HHHHHHHHTTEEEEEEEE-TTS-EE-HHHHHHHHHHHHHHSPP-TT-EEEEEEEEEEEE-SSEEEEEEEEEEE-TT-SS-EEEEEEEEEEE-TTSGGGEEEEEEEEEE--HHHHTT--/--------HHHHHHHHHHHHHHHHHHHHTT---HHHHHHHHTTEEEEEEEE-TTS-EE-HHHHHHHHHHHHHHSPP-TT-EEEEEEEEEEEE-SSEEEEEEEEEEE-TT-SS-EEEEEEEEEEE-TTSGGGEEEEEEEEEE--HHHHTT--

Sequence (302 aa):
MTTAKPFDIVAAARKDQLKMRDFYLGLFKGVHSDEVILEAAKTFAPNFKAIYFWGDVVDGAGWIEKTKWMRENCPQDSTQKCIELQYEVVWQTEDHCQLFFKESWGGEGQDGVLVTDSTAVYRRDASKPDGVALLYYQETKVDAETTMKMCMTTAKPFDIVAAARKDQLKMRDFYLGLFKGVHSDEVILEAAKTFAPNFKAIYFWGDVVDGAGWIEKTKWMRENCPQDSTQKCIELQYEVVWQTEDHCQLFFKESWGGEGQDGVLVTDSTAVYRRDASKPDGVALLYYQETKVDAETTMKMC